Protein AF-A0A8H9GTY5-F1 (afdb_monomer)

Nearest PDB structures (foldseek):
  5z81-assembly1_C  TM=9.622E-01  e=1.300E-09  Vibrio cholerae O395
  1dm9-assembly1_A  TM=8.381E-01  e=1.031E-07  Escherichia coli
  8ap4-assembly1_A  TM=9.090E-01  e=4.157E-07  Escherichia coli K-12
  7asa-assembly1_1  TM=9.212E-01  e=1.573E-06  Bacillus subtilis subsp. subtilis str. 168
  7ope-assembly1_1  TM=9.152E-01  e=6.345E-06  Bacillus subtilis subsp. subtilis str. 168

Mean predicted aligned error: 19.83 Å

pLDDT: mean 72.11, std 20.69, range [34.72, 95.94]

InterPro domains:
  IPR002942 RNA-binding S4 domain [PF01479] (67-112)
  IPR002942 RNA-binding S4 domain [SM00363] (66-130)
  IPR036986 RNA-binding S4 domain superfamily [G3DSA:3.10.290.10] (59-161)

Sequence (195 aa):
MTPRVARHEGLPRSASRCELTSCTVGTPVNLRQLSLLKRISSDEDLSRPCALSQYSGGVSGEQVGARVDIWIWSVRLTRTRSIASDACRGGHVRVNGVRVKPAHVVRVGDEVRLRHEGRERIVVVARVITKRVGAPVAAECYVDKSPPPPPREETLTVAVRARGAGRPTKRERRSIDKLLGRPVVEERDRRTRPE

Radius of gyration: 36.53 Å; Cα contacts (8 Å, |Δi|>4): 183; chains: 1; bounding box: 65×67×108 Å

Organism: NCBI:txid1460882

Secondary structure (DSSP, 8-state):
-----------------------------------------------------------------EEHHHHHHHTTSSSSHHHHHHHHHTT-EEETTEE--TTPEE-TT-EEEEEETTEEEEEEESS---S---HHHHHHTEEE-PPPPPPGGGS-------TT-SSPPHHHHHHHHHHTT--------TT----

Solvent-accessible surface area (backbone atoms only — not comparable to full-atom values): 13090 Å² total; per-residue (Å²): 140,83,92,85,84,85,88,83,89,83,85,9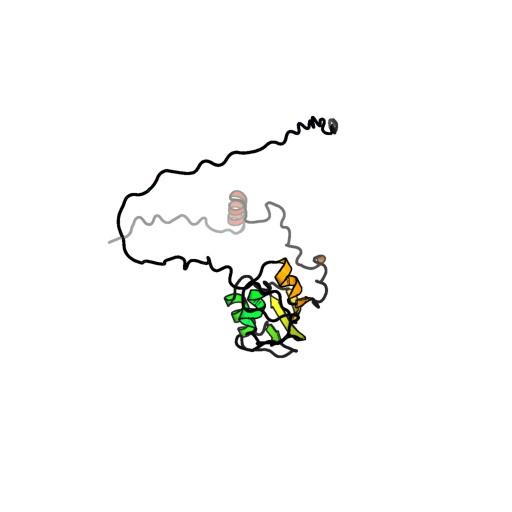1,84,83,90,85,79,89,82,88,80,88,85,90,85,81,86,84,88,84,87,89,84,84,88,88,81,80,96,73,79,93,74,91,75,88,78,71,79,74,81,86,74,74,88,71,89,64,96,70,91,76,86,66,60,34,34,44,18,48,31,42,26,14,51,59,77,35,97,41,49,64,59,31,34,49,32,17,73,72,56,33,25,23,50,76,84,39,74,42,59,36,77,40,68,43,49,66,70,42,40,41,36,41,53,53,96,94,41,67,39,31,32,31,30,63,48,75,48,75,63,72,56,57,73,73,64,22,56,68,28,36,46,83,66,43,70,81,77,75,76,76,85,75,74,63,86,68,82,78,64,60,93,79,74,62,83,69,52,78,66,53,44,53,52,49,32,61,74,69,67,52,75,79,78,74,79,75,74,84,81,80,73,85,132

Foldseek 3Di:
DDDDDDDDDDDDDDDDDDDDDDDDDDDDDDDDDDDDDDDDDDDPPPPDPPPPDDPPPDPDDPWDWAFQLQQCVQLPVDPDSVVSQVQLVVQQKDWPNHRDHRRDTDTQQIWIWGDDPNFIWIKGAHHGDRHRDDNVVSPNRIDTPGDDDDPPPPPDPPPDDDDQNDDDDPVRVVVVCVVVVPDPPPPPDPPDDDD

Structure (mmCIF, N/CA/C/O backbone):
data_AF-A0A8H9GTY5-F1
#
_entry.id   AF-A0A8H9GTY5-F1
#
loop_
_atom_site.group_PDB
_atom_site.id
_atom_site.type_symbol
_atom_site.label_atom_id
_atom_site.label_alt_id
_atom_site.label_comp_id
_atom_site.label_asym_id
_atom_site.label_entity_id
_atom_site.label_seq_id
_atom_site.pdbx_PDB_ins_code
_atom_site.Cartn_x
_atom_site.Cartn_y
_atom_site.Cartn_z
_atom_site.occupancy
_atom_site.B_iso_or_equiv
_atom_site.auth_seq_id
_atom_site.auth_comp_id
_atom_site.auth_asym_id
_atom_site.auth_atom_id
_atom_site.pdbx_PDB_model_num
ATOM 1 N N . MET A 1 1 ? 47.591 -30.177 -4.788 1.00 45.53 1 MET A N 1
ATOM 2 C CA . MET A 1 1 ? 48.080 -30.393 -3.409 1.00 45.53 1 MET A CA 1
ATOM 3 C C . MET A 1 1 ? 47.549 -29.271 -2.531 1.00 45.53 1 MET A C 1
ATOM 5 O O . MET A 1 1 ? 48.030 -28.152 -2.611 1.00 45.53 1 MET A O 1
ATOM 9 N N . THR A 1 2 ? 46.486 -29.547 -1.786 1.00 48.78 2 THR A N 1
ATOM 10 C CA . THR A 1 2 ? 45.869 -28.653 -0.794 1.00 48.78 2 THR A CA 1
ATOM 11 C C . THR A 1 2 ? 46.399 -28.997 0.596 1.00 48.78 2 THR A C 1
ATOM 13 O O . THR A 1 2 ? 46.371 -30.183 0.934 1.00 48.78 2 THR A O 1
ATOM 16 N N . PRO A 1 3 ? 46.794 -28.032 1.442 1.00 60.12 3 PRO A N 1
ATOM 17 C CA . PRO A 1 3 ? 46.915 -28.295 2.862 1.00 60.12 3 PRO A CA 1
ATOM 18 C C . PRO A 1 3 ? 45.596 -27.995 3.587 1.00 60.12 3 PRO A C 1
ATOM 20 O O . PRO A 1 3 ? 44.926 -26.987 3.371 1.00 60.12 3 PRO A O 1
ATOM 23 N N . ARG A 1 4 ? 45.251 -28.955 4.440 1.00 50.75 4 ARG A N 1
ATOM 24 C CA . ARG A 1 4 ? 44.089 -29.113 5.312 1.00 50.75 4 ARG A CA 1
ATOM 25 C C . ARG A 1 4 ? 44.570 -28.869 6.739 1.00 50.75 4 ARG A C 1
ATOM 27 O O . ARG A 1 4 ? 45.356 -29.683 7.198 1.00 50.75 4 ARG A O 1
ATOM 34 N N . VAL A 1 5 ? 44.093 -27.841 7.444 1.00 55.56 5 VAL A N 1
ATOM 35 C CA . VAL A 1 5 ? 44.233 -27.704 8.915 1.00 55.56 5 VAL A CA 1
ATOM 36 C C . VAL A 1 5 ? 43.075 -26.813 9.398 1.00 55.56 5 VAL A C 1
ATOM 38 O O . VAL A 1 5 ? 42.975 -25.672 8.973 1.00 55.56 5 VAL A O 1
ATOM 41 N N . ALA A 1 6 ? 41.983 -27.367 9.926 1.00 49.41 6 ALA A N 1
ATOM 42 C CA . ALA A 1 6 ? 41.705 -27.838 11.293 1.00 49.41 6 ALA A CA 1
ATOM 43 C C . ALA A 1 6 ? 40.955 -26.776 12.121 1.00 49.41 6 ALA A C 1
ATOM 45 O O . ALA A 1 6 ? 41.394 -25.644 12.292 1.00 49.41 6 ALA A O 1
ATOM 46 N N . ARG A 1 7 ? 39.770 -27.191 12.574 1.00 47.22 7 ARG A N 1
ATOM 47 C CA . ARG A 1 7 ? 38.827 -26.469 13.428 1.00 47.22 7 ARG A CA 1
ATOM 48 C C . ARG A 1 7 ? 39.345 -26.476 14.865 1.00 47.22 7 ARG A C 1
ATOM 50 O O . ARG A 1 7 ? 39.807 -27.519 15.313 1.00 47.22 7 ARG A O 1
ATOM 57 N N . HIS A 1 8 ? 39.165 -25.380 15.595 1.00 49.75 8 HIS A N 1
ATOM 58 C CA . HIS A 1 8 ? 39.158 -25.413 17.055 1.00 49.75 8 HIS A CA 1
ATOM 59 C C . HIS A 1 8 ? 37.924 -24.685 17.580 1.00 49.75 8 HIS A C 1
ATOM 61 O O . HIS A 1 8 ? 37.790 -23.470 17.460 1.00 49.75 8 HIS A O 1
ATOM 67 N N . GLU A 1 9 ? 37.022 -25.488 18.133 1.00 46.50 9 GLU A N 1
ATOM 68 C CA . GLU A 1 9 ? 35.962 -25.076 19.043 1.00 46.50 9 GLU A CA 1
ATOM 69 C C . GLU A 1 9 ? 36.558 -24.892 20.447 1.00 46.50 9 GLU A C 1
ATOM 71 O O . GLU A 1 9 ? 37.452 -25.644 20.845 1.00 46.50 9 GLU A O 1
ATOM 76 N N . GLY A 1 10 ? 36.058 -23.915 21.206 1.00 40.97 10 GLY A N 1
ATOM 77 C CA . GLY A 1 10 ? 36.476 -23.653 22.584 1.00 40.97 10 GLY A CA 1
ATOM 78 C C . GLY A 1 10 ? 35.479 -22.755 23.316 1.00 40.97 10 GLY A C 1
ATOM 79 O O . GLY A 1 10 ? 35.489 -21.541 23.148 1.00 40.97 10 GLY A O 1
ATOM 80 N N . LEU A 1 11 ? 34.605 -23.396 24.092 1.00 52.94 11 LEU A N 1
ATOM 81 C CA . LEU A 1 11 ? 33.533 -22.855 24.938 1.00 52.94 11 LEU A CA 1
ATOM 82 C C . LEU A 1 11 ? 34.021 -21.998 26.136 1.00 52.94 11 LEU A C 1
ATOM 84 O O . LEU A 1 11 ? 35.194 -22.071 26.508 1.00 52.94 11 LEU A O 1
ATOM 88 N N . PRO A 1 12 ? 33.113 -21.236 26.790 1.00 52.47 12 PRO A N 1
ATOM 89 C CA . PRO A 1 12 ? 33.431 -20.276 27.849 1.00 52.47 12 PRO A CA 1
ATOM 90 C C . PRO A 1 12 ? 33.458 -20.880 29.270 1.00 52.47 12 PRO A C 1
ATOM 92 O O . PRO A 1 12 ? 32.696 -21.783 29.611 1.00 52.47 12 PRO A O 1
ATOM 95 N N . ARG A 1 13 ? 34.311 -20.310 30.128 1.00 47.47 13 ARG A N 1
ATOM 96 C CA . ARG A 1 13 ? 34.355 -20.425 31.602 1.00 47.47 13 ARG A CA 1
ATOM 97 C C . ARG A 1 13 ? 34.647 -18.993 32.093 1.00 47.47 13 ARG A C 1
ATOM 99 O O . ARG A 1 13 ? 35.475 -18.338 31.478 1.00 47.47 13 ARG A O 1
ATOM 106 N N . SER A 1 14 ? 34.012 -18.393 33.091 1.00 47.03 14 SER A N 1
ATOM 107 C CA . SER A 1 14 ? 33.602 -18.910 34.390 1.00 47.03 14 SER A CA 1
ATOM 108 C C . SER A 1 14 ? 32.616 -17.943 35.064 1.00 47.03 14 SER A C 1
ATOM 110 O O . SER A 1 14 ? 32.656 -16.731 34.866 1.00 47.03 14 SER A O 1
ATOM 112 N N . ALA A 1 15 ? 31.756 -18.513 35.905 1.00 42.06 15 ALA A N 1
ATOM 113 C CA . ALA A 1 15 ? 30.966 -17.820 36.909 1.00 42.06 15 ALA A CA 1
ATOM 114 C C . ALA A 1 15 ? 31.807 -17.537 38.173 1.00 42.06 15 ALA A C 1
ATOM 116 O O . ALA A 1 15 ? 32.649 -18.347 38.566 1.00 42.06 15 ALA A O 1
ATOM 117 N N . SER A 1 16 ? 31.551 -16.404 38.825 1.00 42.91 16 SER A N 1
ATOM 118 C CA . SER A 1 16 ? 31.866 -16.072 40.228 1.00 42.91 16 SER A CA 1
ATOM 119 C C . SER A 1 16 ? 31.189 -14.728 40.519 1.00 42.91 16 SER A C 1
ATOM 121 O O . SER A 1 16 ? 31.227 -13.852 39.667 1.00 42.91 16 SER A O 1
ATOM 123 N N . ARG A 1 17 ? 30.554 -14.443 41.652 1.00 45.09 17 ARG A N 1
ATOM 124 C CA . ARG A 1 17 ? 30.329 -15.161 42.907 1.00 45.09 17 ARG A CA 1
ATOM 125 C C . ARG A 1 17 ? 29.211 -14.385 43.616 1.00 45.09 17 ARG A C 1
ATOM 127 O O . ARG A 1 17 ? 29.241 -13.158 43.637 1.00 45.09 17 ARG A O 1
ATOM 134 N N . CYS A 1 18 ? 28.225 -15.095 44.151 1.00 35.12 18 CYS A N 1
ATOM 135 C CA . CYS A 1 18 ? 27.268 -14.567 45.116 1.00 35.12 18 CYS A CA 1
ATOM 136 C C . CYS A 1 18 ? 27.974 -14.339 46.454 1.00 35.12 18 CYS A C 1
ATOM 138 O O . CYS A 1 18 ? 28.716 -15.224 46.862 1.00 35.12 18 CYS A O 1
ATOM 140 N N . GLU A 1 19 ? 27.663 -13.263 47.173 1.00 47.72 19 GLU A N 1
ATOM 141 C CA . GLU A 1 19 ? 27.555 -13.338 48.633 1.00 47.72 19 GLU A CA 1
ATOM 142 C C . GLU A 1 19 ? 26.652 -12.225 49.175 1.00 47.72 19 GLU A C 1
ATOM 144 O O . GLU A 1 19 ? 26.736 -11.059 48.794 1.00 47.72 19 GLU A O 1
ATOM 149 N N . LEU A 1 20 ? 25.714 -12.677 50.005 1.00 51.53 20 LEU A N 1
ATOM 150 C CA . LEU A 1 20 ? 24.727 -11.918 50.751 1.00 51.53 20 LEU A CA 1
ATOM 151 C C . LEU A 1 20 ? 25.392 -11.291 51.976 1.00 51.53 20 LEU A C 1
ATOM 153 O O . LEU A 1 20 ? 26.076 -12.003 52.707 1.00 51.53 20 LEU A O 1
ATOM 157 N N . THR A 1 21 ? 25.049 -10.043 52.293 1.00 52.19 21 THR A N 1
ATOM 158 C CA . THR A 1 21 ? 25.094 -9.579 53.684 1.00 52.19 21 THR A CA 1
ATOM 159 C C . THR A 1 21 ? 23.899 -8.674 53.957 1.00 52.19 21 THR A C 1
ATOM 161 O O . THR A 1 21 ? 23.792 -7.552 53.470 1.00 52.19 21 THR A O 1
ATOM 164 N N . SER A 1 22 ? 22.967 -9.227 54.724 1.00 45.94 22 SER A N 1
ATOM 165 C CA . SER A 1 22 ? 21.938 -8.550 55.508 1.00 45.94 22 SER A CA 1
ATOM 166 C C . SER A 1 22 ? 22.523 -7.460 56.411 1.00 45.94 22 SER A C 1
ATOM 168 O O . SER A 1 22 ? 23.622 -7.648 56.916 1.00 45.94 22 SER A O 1
ATOM 170 N N . CYS A 1 23 ? 21.761 -6.396 56.692 1.00 38.50 23 CYS A N 1
ATOM 171 C CA . CYS A 1 23 ? 21.493 -5.915 58.060 1.00 38.50 23 CYS A CA 1
ATOM 172 C C . CYS A 1 23 ? 20.601 -4.659 58.050 1.00 38.50 23 CYS A C 1
ATOM 174 O O . CYS A 1 23 ? 20.920 -3.626 57.472 1.00 38.50 23 CYS A O 1
ATOM 176 N N . THR A 1 24 ? 19.465 -4.794 58.722 1.00 49.03 24 THR A N 1
ATOM 177 C CA . THR A 1 24 ? 18.451 -3.799 59.089 1.00 49.03 24 THR A CA 1
ATOM 178 C C . THR A 1 24 ? 18.820 -3.039 60.363 1.00 49.03 24 THR A C 1
ATOM 180 O O . THR A 1 24 ? 19.089 -3.713 61.346 1.00 49.03 24 THR A O 1
ATOM 183 N N . VAL A 1 25 ? 18.722 -1.700 60.373 1.00 50.75 25 VAL A N 1
ATOM 184 C CA . VAL A 1 25 ? 18.208 -0.766 61.426 1.00 50.75 25 VAL A CA 1
ATOM 185 C C . VAL A 1 25 ? 18.544 0.666 60.947 1.00 50.75 25 VAL A C 1
ATOM 187 O O . VAL A 1 25 ? 19.577 0.851 60.324 1.00 50.75 25 VAL A O 1
ATOM 190 N N . GLY A 1 26 ? 17.788 1.753 61.113 1.00 38.91 26 GLY A N 1
ATOM 191 C CA . GLY A 1 26 ? 16.676 2.084 61.995 1.00 38.91 26 GLY A CA 1
ATOM 192 C C . GLY A 1 26 ? 16.923 3.465 62.638 1.00 38.91 26 GLY A C 1
ATOM 193 O O . GLY A 1 26 ? 17.470 3.493 63.729 1.00 38.91 26 GLY A O 1
ATOM 194 N N . THR A 1 27 ? 16.437 4.562 62.014 1.00 49.78 27 THR A N 1
ATOM 195 C CA . THR A 1 27 ? 16.141 5.919 62.595 1.00 49.78 27 THR A CA 1
ATOM 196 C C . THR A 1 27 ? 17.314 6.736 63.212 1.00 49.78 27 THR A C 1
ATOM 198 O O . THR A 1 27 ? 18.338 6.136 63.506 1.00 49.78 27 THR A O 1
ATOM 201 N N . PRO A 1 28 ? 17.253 8.088 63.404 1.00 52.38 28 PRO A N 1
ATOM 202 C CA . PRO A 1 28 ? 16.082 8.912 63.739 1.00 52.38 28 PRO A CA 1
ATOM 203 C C . PRO A 1 28 ? 15.885 10.243 62.981 1.00 52.38 28 PRO A C 1
ATOM 205 O O . PRO A 1 28 ? 16.770 10.827 62.364 1.00 52.38 28 PRO A O 1
ATOM 208 N N . VAL A 1 29 ? 14.647 10.716 63.111 1.00 54.00 29 VAL A N 1
ATOM 209 C CA . VAL A 1 29 ? 14.110 12.032 62.755 1.00 54.00 29 VAL A CA 1
ATOM 210 C C . VAL A 1 29 ? 14.762 13.120 63.614 1.00 54.00 29 VAL A C 1
ATOM 212 O O . VAL A 1 29 ? 14.940 12.914 64.814 1.00 54.00 29 VAL A O 1
ATOM 215 N N . ASN A 1 30 ? 15.025 14.305 63.054 1.00 46.72 30 ASN A N 1
ATOM 216 C CA . ASN A 1 30 ? 15.199 15.502 63.875 1.00 46.72 30 ASN A CA 1
ATOM 217 C C . ASN A 1 30 ? 14.488 16.717 63.264 1.00 46.72 30 ASN A C 1
ATOM 219 O O . ASN A 1 30 ? 14.649 17.044 62.089 1.00 46.72 30 ASN A O 1
ATOM 223 N N . LEU A 1 31 ? 13.651 17.330 64.097 1.00 45.53 31 LEU A N 1
ATOM 224 C CA . LEU A 1 31 ? 12.868 18.532 63.851 1.00 45.53 31 LEU A CA 1
ATOM 225 C C . LEU A 1 31 ? 13.699 19.771 64.238 1.00 45.53 31 LEU A C 1
ATOM 227 O O . LEU A 1 31 ? 14.450 19.728 65.205 1.00 45.53 31 LEU A O 1
ATOM 231 N N . ARG A 1 32 ? 13.369 20.907 63.604 1.00 46.03 32 ARG A N 1
ATOM 232 C CA . ARG A 1 32 ? 13.649 22.313 63.991 1.00 46.03 32 ARG A CA 1
ATOM 233 C C . ARG A 1 32 ? 14.881 22.990 63.377 1.00 46.03 32 ARG A C 1
ATOM 235 O O . ARG A 1 32 ? 15.948 23.026 63.968 1.00 46.03 32 ARG A O 1
ATOM 242 N N . GLN A 1 33 ? 14.619 23.724 62.297 1.00 40.09 33 GLN A N 1
ATOM 243 C CA . GLN A 1 33 ? 14.921 25.162 62.152 1.00 40.09 33 GLN A CA 1
ATOM 244 C C . GLN A 1 33 ? 13.954 25.700 61.075 1.00 40.09 33 GLN A C 1
ATOM 246 O O . GLN A 1 33 ? 14.086 25.379 59.904 1.00 40.09 33 GLN A O 1
ATOM 251 N N . LEU A 1 34 ? 12.750 26.162 61.428 1.00 43.22 34 LEU A N 1
ATOM 252 C CA . LEU A 1 34 ? 12.385 27.552 61.751 1.00 43.22 34 LEU A CA 1
ATOM 253 C C . LEU A 1 34 ? 12.955 28.623 60.795 1.00 43.22 34 LEU A C 1
ATOM 255 O O . LEU A 1 34 ? 13.993 29.217 61.046 1.00 43.22 34 LEU A O 1
ATOM 259 N N . SER A 1 35 ? 12.161 28.873 59.744 1.00 38.03 35 SER A N 1
ATOM 260 C CA . SER A 1 35 ? 11.631 30.180 59.304 1.00 38.03 35 SER A CA 1
ATOM 261 C C . SER A 1 35 ? 12.588 31.341 59.001 1.00 38.03 35 SER A C 1
ATOM 263 O O . SER A 1 35 ? 13.146 31.919 59.922 1.00 38.03 35 SER A O 1
ATOM 265 N N . LEU A 1 36 ? 12.600 31.773 57.731 1.00 42.47 36 LEU A N 1
ATOM 266 C CA . LEU A 1 36 ? 12.579 33.160 57.199 1.00 42.47 36 LEU A CA 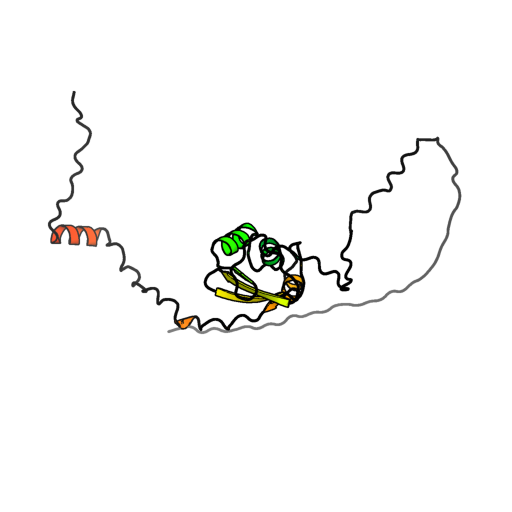1
ATOM 267 C C . LEU A 1 36 ? 12.859 33.019 55.677 1.00 42.47 36 LEU A C 1
ATOM 269 O O . LEU A 1 36 ? 13.848 32.406 55.316 1.00 42.47 36 LEU A O 1
ATOM 273 N N . LEU A 1 37 ? 12.045 33.435 54.702 1.00 47.44 37 LEU A N 1
ATOM 274 C CA . LEU A 1 37 ? 11.538 34.775 54.422 1.00 47.44 37 LEU A CA 1
ATOM 275 C C . LEU A 1 37 ? 10.440 34.714 53.331 1.00 47.44 37 LEU A C 1
ATOM 277 O O . LEU A 1 37 ? 10.605 34.079 52.299 1.00 47.44 37 LEU A O 1
ATOM 281 N N . LYS A 1 38 ? 9.373 35.490 53.560 1.00 43.25 38 LYS A N 1
ATOM 282 C CA . LYS A 1 38 ? 8.745 36.424 52.605 1.00 43.25 38 LYS A CA 1
ATOM 283 C C . LYS A 1 38 ? 8.287 35.889 51.231 1.00 43.25 38 LYS A C 1
ATOM 285 O O . LYS A 1 38 ? 8.992 35.963 50.239 1.00 43.25 38 LYS A O 1
ATOM 290 N N . ARG A 1 39 ? 6.995 35.537 51.193 1.00 49.69 39 ARG A N 1
ATOM 291 C CA . ARG A 1 39 ? 5.967 36.171 50.340 1.00 49.69 39 ARG A CA 1
ATOM 292 C C . ARG A 1 39 ? 6.465 36.551 48.930 1.00 49.69 39 ARG A C 1
ATOM 294 O O . ARG A 1 39 ? 6.776 37.712 48.680 1.00 49.69 39 ARG A O 1
ATOM 301 N N . ILE A 1 40 ? 6.480 35.567 48.033 1.00 48.16 40 ILE A N 1
ATOM 302 C CA . ILE A 1 40 ? 6.544 35.751 46.579 1.00 48.16 40 ILE A CA 1
ATOM 303 C C . ILE A 1 40 ? 5.306 35.076 45.989 1.00 48.16 40 ILE A C 1
ATOM 305 O O . ILE A 1 40 ? 4.868 34.032 46.467 1.00 48.16 40 ILE A O 1
ATOM 309 N N . SER A 1 41 ? 4.725 35.784 45.033 1.00 39.56 41 SER A N 1
ATOM 310 C CA . SER A 1 41 ? 3.484 35.557 44.314 1.00 39.56 41 SER A CA 1
ATOM 311 C C . SER A 1 41 ? 3.170 34.114 43.934 1.00 39.56 41 SER A C 1
ATOM 313 O O . SER A 1 41 ? 4.040 33.320 43.593 1.00 39.56 41 SER A O 1
ATOM 315 N N . SER A 1 42 ? 1.868 33.849 43.945 1.00 50.19 42 SER A N 1
ATOM 316 C CA . SER A 1 42 ? 1.181 32.825 43.178 1.00 50.19 42 SER A CA 1
ATOM 317 C C . SER A 1 42 ? 1.745 32.700 41.764 1.00 50.19 42 SER A C 1
ATOM 319 O O . SER A 1 42 ? 1.630 33.645 40.997 1.00 50.19 42 SER A O 1
ATOM 321 N N . ASP A 1 43 ? 2.275 31.527 41.439 1.00 46.47 43 ASP A N 1
ATOM 322 C CA . ASP A 1 43 ? 2.305 30.963 40.091 1.00 46.47 43 ASP A CA 1
ATOM 323 C C . ASP A 1 43 ? 2.308 29.438 40.268 1.00 46.47 43 ASP A C 1
ATOM 325 O O . ASP A 1 43 ? 3.343 28.776 40.370 1.00 46.47 43 ASP A O 1
ATOM 329 N N . GLU A 1 44 ? 1.103 28.885 40.413 1.00 57.81 44 GLU A N 1
ATOM 330 C CA . GLU A 1 44 ? 0.860 27.463 40.198 1.00 57.81 44 GLU A CA 1
ATOM 331 C C . GLU A 1 44 ? 1.140 27.145 38.728 1.00 57.81 44 GLU A C 1
ATOM 333 O O . GLU A 1 44 ? 0.252 27.227 37.885 1.00 57.81 44 GLU A O 1
ATOM 338 N N . ASP A 1 45 ? 2.374 26.757 38.421 1.00 47.66 45 ASP A N 1
ATOM 339 C CA . ASP A 1 45 ? 2.711 26.123 37.144 1.00 47.66 45 ASP A CA 1
ATOM 340 C C . ASP A 1 45 ? 3.143 24.664 37.363 1.00 47.66 45 ASP A C 1
ATOM 342 O O . ASP A 1 45 ? 4.132 24.151 36.838 1.00 47.66 45 ASP A O 1
ATOM 346 N N . LEU A 1 46 ? 2.338 23.963 38.167 1.00 45.66 46 LEU A N 1
ATOM 347 C CA . LEU A 1 46 ? 2.239 22.504 38.179 1.00 45.66 46 LEU A CA 1
ATOM 348 C C . LEU A 1 46 ? 1.212 22.044 37.129 1.00 45.66 46 LEU A C 1
ATOM 350 O O . LEU A 1 46 ? 0.349 21.216 37.399 1.00 45.66 46 LEU A O 1
ATOM 354 N N . SER A 1 47 ? 1.315 22.557 35.900 1.00 50.31 47 SER A N 1
ATOM 355 C CA . SER A 1 47 ? 0.591 22.022 34.742 1.00 50.31 47 SER A CA 1
ATOM 356 C C . SER A 1 47 ? 1.566 21.638 33.637 1.00 50.31 47 SER A C 1
ATOM 358 O O . SER A 1 47 ? 1.574 22.154 32.521 1.00 50.31 47 SER A O 1
ATOM 360 N N . ARG A 1 48 ? 2.420 20.663 33.953 1.00 52.06 48 ARG A N 1
ATOM 361 C CA . ARG A 1 48 ? 3.054 19.825 32.934 1.00 52.06 48 ARG A CA 1
ATOM 362 C C . ARG A 1 48 ? 2.926 18.349 33.288 1.00 52.06 48 ARG A C 1
ATOM 364 O O . ARG A 1 48 ? 3.928 17.704 33.596 1.00 52.06 48 ARG A O 1
ATOM 371 N N . PRO A 1 49 ? 1.736 17.744 33.142 1.00 47.31 49 PRO A N 1
ATOM 372 C CA . PRO A 1 49 ? 1.715 16.379 32.665 1.00 47.31 49 PRO A CA 1
ATOM 373 C C . PRO A 1 49 ? 2.256 16.397 31.230 1.00 47.31 49 PRO A C 1
ATOM 375 O O . PRO A 1 49 ? 1.587 16.787 30.274 1.00 47.31 49 PRO A O 1
ATOM 378 N N . CYS A 1 50 ? 3.519 15.991 31.101 1.00 34.72 50 CYS A N 1
ATOM 379 C CA . CYS A 1 50 ? 4.071 15.443 29.872 1.00 34.72 50 CYS A CA 1
ATOM 380 C C . CYS A 1 50 ? 3.005 14.503 29.290 1.00 34.72 50 CYS A C 1
ATOM 382 O O . CYS A 1 50 ? 2.606 13.561 29.974 1.00 34.72 50 CYS A O 1
ATOM 384 N N . ALA A 1 51 ? 2.467 14.819 28.109 1.00 45.22 51 ALA A N 1
ATOM 385 C CA . ALA A 1 51 ? 1.281 14.177 27.549 1.00 45.22 51 ALA A CA 1
ATOM 386 C C . ALA A 1 51 ? 1.562 12.727 27.109 1.00 45.22 51 ALA A C 1
ATOM 388 O O . ALA A 1 51 ? 1.545 12.381 25.931 1.00 45.22 51 ALA A O 1
ATOM 389 N N . LEU A 1 52 ? 1.739 11.855 28.096 1.00 49.16 52 LEU A N 1
ATOM 390 C CA . LEU A 1 52 ? 1.191 10.511 28.146 1.00 49.16 52 LEU A CA 1
ATOM 391 C C . LEU A 1 52 ? -0.336 10.628 28.113 1.00 49.16 52 LEU A C 1
ATOM 393 O O . LEU A 1 52 ? -1.024 10.421 29.106 1.00 49.16 52 LEU A O 1
ATOM 397 N N . SER A 1 53 ? -0.871 11.014 26.958 1.00 41.22 53 SER A N 1
ATOM 398 C CA . SER A 1 53 ? -2.305 10.990 26.718 1.00 41.22 53 SER A CA 1
ATOM 399 C C . SER A 1 53 ? -2.610 9.890 25.711 1.00 41.22 53 SER A C 1
ATOM 401 O O . SER A 1 53 ? -2.507 10.060 24.497 1.00 41.22 53 SER A O 1
ATOM 403 N N . GLN A 1 54 ? -2.988 8.751 26.297 1.00 40.19 54 GLN A N 1
ATOM 404 C CA . GLN A 1 54 ? -3.964 7.803 25.766 1.00 40.19 54 GLN A CA 1
ATOM 405 C C . GLN A 1 54 ? -3.452 6.798 24.724 1.00 40.19 54 GLN A C 1
ATOM 407 O O . GLN A 1 54 ? -3.848 6.790 23.561 1.00 40.19 54 GLN A O 1
ATOM 412 N N . TYR A 1 55 ? -2.676 5.823 25.195 1.00 45.56 55 TYR A N 1
ATOM 413 C CA . TYR A 1 55 ? -2.954 4.428 24.839 1.00 45.56 55 TYR A CA 1
ATOM 414 C C . TYR A 1 55 ? -3.987 3.881 25.826 1.00 45.56 55 TYR A C 1
ATOM 416 O O . TYR A 1 55 ? -3.696 3.102 26.728 1.00 45.56 55 TYR A O 1
ATOM 424 N N . SER A 1 56 ? -5.228 4.319 25.649 1.00 43.44 56 SER A N 1
ATOM 425 C CA . SER A 1 56 ? -6.392 3.576 26.108 1.00 43.44 56 SER A CA 1
ATOM 426 C C . SER A 1 56 ? -6.505 2.323 25.236 1.00 43.44 56 SER A C 1
ATOM 428 O O . SER A 1 56 ? -7.118 2.313 24.169 1.00 43.44 56 SER A O 1
ATOM 430 N N . GLY A 1 57 ? -5.851 1.251 25.686 1.00 45.16 57 GLY A N 1
ATOM 431 C CA . GLY A 1 57 ? -6.203 -0.112 25.312 1.00 45.16 57 GLY A CA 1
ATOM 432 C C . GLY A 1 57 ? -7.595 -0.419 25.855 1.00 45.16 57 GLY A C 1
ATOM 433 O O . GLY A 1 57 ? -7.737 -0.926 26.957 1.00 45.16 57 GLY A O 1
ATOM 434 N N . GLY A 1 58 ? -8.614 -0.047 25.086 1.00 38.78 58 GLY A N 1
ATOM 435 C CA . GLY A 1 58 ? -10.019 -0.347 25.327 1.00 38.78 58 GLY A CA 1
ATOM 436 C C . GLY A 1 58 ? -10.670 -0.605 23.977 1.00 38.78 58 GLY A C 1
ATOM 437 O O . GLY A 1 58 ? -11.124 0.316 23.306 1.00 38.78 58 GLY A O 1
ATOM 438 N N . VAL A 1 59 ? -10.618 -1.858 23.531 1.00 47.72 59 VAL A N 1
ATOM 439 C CA . VAL A 1 59 ? -11.271 -2.334 22.309 1.00 47.72 59 VAL A CA 1
ATOM 440 C C . VAL A 1 59 ? -12.759 -2.548 22.584 1.00 47.72 59 VAL A C 1
ATOM 442 O O . VAL A 1 59 ? -13.209 -3.671 22.762 1.00 47.72 59 VAL A O 1
ATOM 445 N N . SER A 1 60 ? -13.523 -1.461 22.610 1.00 40.44 60 SER A N 1
ATOM 446 C CA . SER A 1 60 ? -14.986 -1.516 22.655 1.00 40.44 60 SER A CA 1
ATOM 447 C C . SER A 1 60 ? -15.526 -0.534 21.628 1.00 40.44 60 SER A C 1
ATOM 449 O O . SER A 1 60 ? -15.290 0.667 21.715 1.00 40.44 60 SER A O 1
ATOM 451 N N . GLY A 1 61 ? -16.123 -1.107 20.585 1.00 54.00 61 GLY A N 1
ATOM 452 C CA . GLY A 1 61 ? -16.418 -0.489 19.301 1.00 54.00 61 GLY A CA 1
ATOM 453 C C . GLY A 1 61 ? -17.231 0.798 19.350 1.00 54.00 61 GLY A C 1
ATOM 454 O O . GLY A 1 61 ? -18.408 0.778 19.665 1.00 54.00 61 GLY A O 1
ATOM 455 N N . GLU A 1 62 ? -16.622 1.858 18.834 1.00 50.53 62 GLU A N 1
ATOM 456 C CA . GLU A 1 62 ? -17.301 2.881 18.045 1.00 50.53 62 GLU A CA 1
ATOM 457 C C . GLU A 1 62 ? -16.435 3.043 16.786 1.00 50.53 62 GLU A C 1
ATOM 459 O O . GLU A 1 62 ? -15.350 3.631 16.808 1.00 50.53 62 GLU A O 1
ATOM 464 N N . GLN A 1 63 ? -16.811 2.354 15.706 1.00 60.38 63 GLN A N 1
ATOM 465 C CA . GLN A 1 63 ? -15.974 2.238 14.510 1.00 60.38 63 GLN A CA 1
ATOM 466 C C . GLN A 1 63 ? -16.014 3.530 13.696 1.00 60.38 63 GLN A C 1
ATOM 468 O O . GLN A 1 63 ? -16.827 3.702 12.788 1.00 60.38 63 GLN A O 1
ATOM 473 N N . VAL A 1 64 ? -15.081 4.428 13.989 1.00 79.31 64 VAL A N 1
ATOM 474 C CA . VAL A 1 64 ? -14.817 5.590 13.145 1.00 79.31 64 VAL A CA 1
ATOM 475 C C . VAL A 1 64 ? -14.080 5.106 11.897 1.00 79.31 64 VAL A C 1
ATOM 477 O O . VAL A 1 64 ? -12.933 4.665 11.964 1.00 79.31 64 VAL A O 1
ATOM 480 N N . GLY A 1 65 ? -14.756 5.144 10.749 1.00 86.44 65 GLY A N 1
ATOM 481 C CA . GLY A 1 65 ? -14.141 4.809 9.467 1.00 86.44 65 GLY A CA 1
ATOM 482 C C . GLY A 1 65 ? -12.949 5.723 9.156 1.00 86.44 65 GLY A C 1
ATOM 483 O O . GLY A 1 65 ? -12.947 6.904 9.502 1.00 86.44 65 GLY A O 1
ATOM 484 N N . ALA A 1 66 ? -11.933 5.189 8.477 1.00 92.56 66 ALA A N 1
ATOM 485 C CA . ALA A 1 66 ? -10.754 5.953 8.066 1.00 92.56 66 ALA A CA 1
ATOM 486 C C . ALA A 1 66 ? -10.615 5.959 6.551 1.00 92.56 66 ALA A C 1
ATOM 488 O O . ALA A 1 66 ? -11.069 5.048 5.871 1.00 92.56 66 ALA A O 1
ATOM 489 N N . ARG A 1 67 ? -9.944 6.968 5.999 1.00 94.56 67 ARG A N 1
ATOM 490 C CA . ARG A 1 67 ? -9.646 6.978 4.566 1.00 94.56 67 ARG A CA 1
ATOM 491 C C . ARG A 1 67 ? -8.677 5.850 4.207 1.00 94.56 67 ARG A C 1
ATOM 493 O O . ARG A 1 67 ? -7.708 5.616 4.930 1.00 94.56 67 ARG A O 1
ATOM 500 N N . VAL A 1 68 ? -8.900 5.208 3.067 1.00 95.31 68 VAL A N 1
ATOM 501 C CA . VAL A 1 68 ? -8.100 4.078 2.580 1.00 95.31 68 VAL A CA 1
ATOM 502 C C . VAL A 1 68 ? -6.619 4.441 2.425 1.00 95.31 68 VAL A C 1
ATOM 504 O O . VAL A 1 68 ? -5.753 3.654 2.799 1.00 95.31 68 VAL A O 1
ATOM 507 N N . ASP A 1 69 ? -6.308 5.660 1.964 1.00 94.50 69 ASP A N 1
ATOM 508 C CA . ASP A 1 69 ? -4.931 6.149 1.811 1.00 94.50 69 ASP A CA 1
ATOM 509 C C . ASP A 1 69 ? -4.186 6.218 3.152 1.00 94.50 69 ASP A C 1
ATOM 511 O O . ASP A 1 69 ? -3.029 5.803 3.262 1.00 94.50 69 ASP A O 1
ATOM 515 N N . ILE A 1 70 ? -4.865 6.733 4.177 1.00 94.69 70 ILE A N 1
ATOM 516 C CA . ILE A 1 70 ? -4.338 6.851 5.536 1.00 94.69 70 ILE A CA 1
ATOM 517 C C . ILE A 1 70 ? -4.217 5.467 6.167 1.00 94.69 70 ILE A C 1
ATOM 519 O O . ILE A 1 70 ? -3.193 5.179 6.787 1.00 94.69 70 ILE A O 1
ATOM 523 N N . TRP A 1 71 ? -5.221 4.607 5.993 1.00 95.44 71 TRP A N 1
ATOM 524 C CA . TRP A 1 71 ? -5.234 3.278 6.594 1.00 95.44 71 TRP A CA 1
ATOM 525 C C . TRP A 1 71 ? -4.097 2.402 6.052 1.00 95.44 71 TRP A C 1
ATOM 527 O O . TRP A 1 71 ? -3.284 1.922 6.840 1.00 95.44 71 TRP A O 1
ATOM 537 N N . ILE A 1 72 ? -3.946 2.300 4.723 1.00 94.81 72 ILE A N 1
ATOM 538 C CA . ILE A 1 72 ? -2.875 1.528 4.056 1.00 94.81 72 ILE A CA 1
ATOM 539 C C . ILE A 1 72 ? -1.484 1.961 4.543 1.00 94.81 72 ILE A C 1
ATOM 541 O O . ILE A 1 72 ? -0.610 1.131 4.812 1.00 94.81 72 ILE A O 1
ATOM 545 N N . TRP A 1 73 ? -1.270 3.271 4.679 1.00 95.94 73 TRP A N 1
ATOM 546 C CA . TRP A 1 73 ? -0.019 3.812 5.203 1.00 95.94 73 TRP A CA 1
ATOM 547 C C . TRP A 1 73 ? 0.167 3.516 6.701 1.00 95.94 73 TRP A C 1
ATOM 549 O O . TRP A 1 73 ? 1.274 3.174 7.132 1.00 95.94 73 TRP A O 1
ATOM 559 N N . SER A 1 74 ? -0.908 3.602 7.489 1.00 94.44 74 SER A N 1
ATOM 560 C CA . SER A 1 74 ? -0.889 3.361 8.936 1.00 94.44 74 SER A CA 1
ATOM 561 C C . SER A 1 74 ? -0.491 1.925 9.275 1.00 94.44 74 SER A C 1
ATOM 563 O O . SER A 1 74 ? 0.340 1.722 10.164 1.00 94.44 74 SER A O 1
ATOM 565 N N . VAL A 1 75 ? -0.998 0.951 8.508 1.00 94.06 75 VAL A N 1
ATOM 566 C CA . VAL A 1 75 ? -0.668 -0.482 8.643 1.00 94.06 75 VAL A CA 1
ATOM 567 C C . VAL A 1 75 ? 0.649 -0.885 7.959 1.00 94.06 75 VAL A C 1
ATOM 569 O O . VAL A 1 75 ? 0.995 -2.063 7.914 1.00 94.06 75 VAL A O 1
ATOM 572 N N . ARG A 1 76 ? 1.427 0.085 7.454 1.00 93.25 76 ARG A N 1
ATOM 573 C CA . ARG A 1 76 ? 2.759 -0.116 6.844 1.00 93.25 76 ARG A CA 1
ATOM 574 C C . ARG A 1 76 ? 2.762 -0.987 5.582 1.00 93.25 76 ARG A C 1
ATOM 576 O O . ARG A 1 76 ? 3.794 -1.567 5.246 1.00 93.25 76 ARG A O 1
ATOM 583 N N . LEU A 1 77 ? 1.650 -1.043 4.850 1.00 91.81 77 LEU A N 1
ATOM 584 C CA . LEU A 1 77 ? 1.614 -1.707 3.543 1.00 91.81 77 LEU A CA 1
ATOM 585 C C . LEU A 1 77 ? 2.402 -0.921 2.488 1.00 91.81 77 LEU A C 1
ATOM 587 O O . LEU A 1 77 ? 3.001 -1.522 1.600 1.00 91.81 77 LEU A O 1
ATOM 591 N N . THR A 1 78 ? 2.444 0.407 2.619 1.00 93.75 78 THR A N 1
ATOM 592 C CA . THR A 1 78 ? 3.282 1.299 1.808 1.00 93.75 78 THR A CA 1
ATOM 593 C C . THR A 1 78 ? 4.273 2.071 2.677 1.00 93.75 78 THR A C 1
ATOM 595 O O . THR A 1 78 ? 4.060 2.315 3.870 1.00 93.75 78 THR A O 1
ATOM 598 N N . ARG A 1 79 ? 5.382 2.506 2.066 1.00 92.06 79 ARG A N 1
ATOM 599 C CA . ARG A 1 79 ? 6.414 3.293 2.761 1.00 92.06 79 ARG A CA 1
ATOM 600 C C . ARG A 1 79 ? 5.926 4.692 3.145 1.00 92.06 79 ARG A C 1
ATOM 602 O O . ARG A 1 79 ? 6.253 5.173 4.233 1.00 92.06 79 ARG A O 1
ATOM 609 N N . THR A 1 80 ? 5.168 5.338 2.261 1.00 94.06 80 THR A N 1
ATOM 610 C CA . THR A 1 80 ? 4.659 6.706 2.426 1.00 94.06 80 THR A CA 1
ATOM 611 C C . THR A 1 80 ? 3.175 6.789 2.066 1.00 94.06 80 THR A C 1
ATOM 613 O O . THR A 1 80 ? 2.643 5.950 1.331 1.00 94.06 80 THR A O 1
ATOM 616 N N . ARG A 1 81 ? 2.499 7.828 2.573 1.00 93.94 81 ARG A N 1
ATOM 617 C CA . ARG A 1 81 ? 1.092 8.108 2.257 1.00 93.94 81 ARG A CA 1
ATOM 618 C C . ARG A 1 81 ? 0.885 8.502 0.791 1.00 93.94 81 ARG A C 1
ATOM 620 O O . ARG A 1 81 ? -0.135 8.139 0.209 1.00 93.94 81 ARG A O 1
ATOM 627 N N . SER A 1 82 ? 1.846 9.204 0.186 1.00 95.44 82 SER A N 1
ATOM 628 C CA . SER A 1 82 ? 1.779 9.577 -1.233 1.00 95.44 82 SER A CA 1
ATOM 629 C C . SER A 1 82 ? 1.714 8.335 -2.118 1.00 95.44 82 SER A C 1
ATOM 631 O O . SER A 1 82 ? 0.800 8.230 -2.921 1.00 95.44 82 SER A O 1
ATOM 633 N N . ILE A 1 83 ? 2.550 7.322 -1.850 1.00 95.12 83 ILE A N 1
ATOM 634 C CA . ILE A 1 83 ? 2.509 6.039 -2.572 1.00 95.12 83 ILE A CA 1
ATOM 635 C C . ILE A 1 83 ? 1.137 5.361 -2.441 1.00 95.12 83 ILE A C 1
ATOM 637 O O . ILE A 1 83 ? 0.618 4.840 -3.423 1.00 95.12 83 ILE A O 1
ATOM 641 N N . ALA A 1 84 ? 0.516 5.385 -1.255 1.00 94.69 84 ALA A N 1
ATOM 642 C CA . ALA A 1 84 ? -0.836 4.842 -1.080 1.00 94.69 84 ALA A CA 1
ATOM 643 C C . ALA A 1 84 ? -1.880 5.627 -1.895 1.00 94.69 84 ALA A C 1
ATOM 645 O O . ALA A 1 84 ? -2.769 5.038 -2.511 1.00 94.69 84 ALA A O 1
ATOM 646 N N . SER A 1 85 ? -1.753 6.954 -1.932 1.00 95.56 85 SER A N 1
ATOM 647 C CA . SER A 1 85 ? -2.649 7.833 -2.692 1.00 95.56 85 SER A CA 1
ATOM 648 C C . SER A 1 85 ? -2.505 7.624 -4.199 1.00 95.56 85 SER A C 1
ATOM 650 O O . SER A 1 85 ? -3.511 7.518 -4.903 1.00 95.56 85 SER A O 1
ATOM 652 N N . ASP A 1 86 ? -1.270 7.506 -4.679 1.00 95.19 86 ASP A N 1
ATOM 653 C CA . ASP A 1 86 ? -0.946 7.246 -6.080 1.00 95.19 86 ASP A CA 1
ATOM 654 C C . ASP A 1 86 ? -1.400 5.846 -6.495 1.00 95.19 86 ASP A C 1
ATOM 656 O O . ASP A 1 86 ? -1.979 5.685 -7.565 1.00 95.19 86 ASP A O 1
ATOM 660 N N . ALA A 1 87 ? -1.263 4.846 -5.617 1.00 94.19 87 ALA A N 1
ATOM 661 C CA . ALA A 1 87 ? -1.796 3.506 -5.849 1.00 94.19 87 ALA A CA 1
ATOM 662 C C . ALA A 1 87 ? -3.330 3.504 -5.987 1.00 94.19 87 ALA A C 1
ATOM 664 O O . ALA A 1 87 ? -3.869 2.811 -6.853 1.00 94.19 87 ALA A O 1
ATOM 665 N N . CYS A 1 88 ? -4.044 4.308 -5.191 1.00 94.44 88 CYS A N 1
ATOM 666 C CA . CYS A 1 88 ? -5.491 4.480 -5.350 1.00 94.44 88 CYS A CA 1
ATOM 667 C C . CYS A 1 88 ? -5.832 5.160 -6.685 1.00 94.44 88 CYS A C 1
ATOM 669 O O . CYS A 1 88 ? -6.698 4.684 -7.417 1.00 94.44 88 CYS A O 1
ATOM 671 N N . ARG A 1 89 ? -5.123 6.243 -7.037 1.00 93.88 89 ARG A N 1
ATOM 672 C CA . ARG A 1 89 ? -5.324 6.979 -8.300 1.00 93.88 89 ARG A CA 1
ATOM 673 C C . ARG A 1 89 ? -5.016 6.123 -9.533 1.00 93.88 89 ARG A C 1
ATOM 675 O O . ARG A 1 89 ? -5.762 6.179 -10.502 1.00 93.88 89 ARG A O 1
ATOM 682 N N . GLY A 1 90 ? -3.977 5.291 -9.468 1.00 92.19 90 GLY A N 1
ATOM 683 C CA . GLY A 1 90 ? -3.604 4.331 -10.511 1.00 92.19 90 GLY A CA 1
ATOM 684 C C . GLY A 1 90 ? -4.523 3.107 -10.601 1.00 92.19 90 GLY A C 1
ATOM 685 O O . GLY A 1 90 ? -4.337 2.258 -11.470 1.00 92.19 90 GLY A O 1
ATOM 686 N N . GLY A 1 91 ? -5.521 2.980 -9.717 1.00 93.06 91 GLY A N 1
ATOM 687 C CA . GLY A 1 91 ? -6.432 1.832 -9.693 1.00 93.06 91 GLY A CA 1
ATOM 688 C C . GLY A 1 91 ? -5.772 0.525 -9.239 1.00 93.06 91 GLY A C 1
ATOM 689 O O . GLY A 1 91 ? -6.288 -0.556 -9.533 1.00 93.06 91 GLY A O 1
ATOM 690 N N . HIS A 1 92 ? -4.642 0.619 -8.535 1.00 93.06 92 HIS A N 1
ATOM 691 C CA . HIS A 1 92 ? -3.940 -0.509 -7.921 1.00 93.06 92 HIS A CA 1
ATOM 692 C C . HIS A 1 92 ? -4.528 -0.909 -6.563 1.00 93.06 92 HIS A C 1
ATOM 694 O O . HIS A 1 92 ? -4.174 -1.962 -6.036 1.00 93.06 92 HIS A O 1
ATOM 700 N N . VAL A 1 93 ? -5.418 -0.081 -6.010 1.00 95.00 93 VAL A N 1
ATOM 701 C CA . VAL A 1 93 ? -6.178 -0.369 -4.792 1.00 95.00 93 VAL A CA 1
ATOM 702 C C . VAL A 1 93 ? -7.628 -0.661 -5.148 1.00 95.00 93 VAL A C 1
ATOM 704 O O . VAL A 1 93 ? -8.272 0.111 -5.867 1.00 95.00 93 VAL A O 1
ATOM 707 N N . ARG A 1 94 ? -8.151 -1.766 -4.618 1.00 95.19 94 ARG A N 1
ATOM 708 C CA . ARG A 1 94 ? -9.571 -2.113 -4.687 1.00 95.19 94 ARG A CA 1
ATOM 709 C C . ARG A 1 94 ? -10.098 -2.410 -3.294 1.00 95.19 94 ARG A C 1
ATOM 711 O O . ARG A 1 94 ? -9.426 -3.096 -2.534 1.00 95.19 94 ARG A O 1
ATOM 718 N N . VAL A 1 95 ? -11.292 -1.924 -2.988 1.00 95.12 95 VAL A N 1
ATOM 719 C CA . VAL A 1 95 ? -12.016 -2.250 -1.755 1.00 95.12 95 VAL A CA 1
ATOM 720 C C . VAL A 1 95 ? -13.241 -3.056 -2.158 1.00 95.12 95 VAL A C 1
ATOM 722 O O . VAL A 1 95 ? -13.990 -2.621 -3.032 1.00 95.12 95 VAL A O 1
ATOM 725 N N . ASN A 1 96 ? -13.397 -4.258 -1.605 1.00 92.62 96 ASN A N 1
ATOM 726 C CA . ASN A 1 96 ? -14.483 -5.188 -1.932 1.00 92.62 96 ASN A CA 1
ATOM 727 C C . ASN A 1 96 ? -14.638 -5.415 -3.455 1.00 92.62 96 ASN A C 1
ATOM 729 O O . ASN A 1 96 ? -15.737 -5.500 -3.994 1.00 92.62 96 ASN A O 1
ATOM 733 N N . GLY A 1 97 ? -13.511 -5.449 -4.178 1.00 90.88 97 GLY A N 1
ATOM 734 C CA . GLY A 1 97 ? -13.462 -5.638 -5.635 1.00 90.88 97 GLY A CA 1
ATOM 735 C C . GLY A 1 97 ? -13.622 -4.368 -6.486 1.00 90.88 97 GLY A C 1
ATOM 736 O O . GLY A 1 97 ? -13.297 -4.400 -7.677 1.00 90.88 97 GLY A O 1
ATOM 737 N N . VAL A 1 98 ? -14.015 -3.236 -5.897 1.00 93.69 98 VAL A N 1
ATOM 738 C CA . VAL A 1 98 ? -14.261 -1.967 -6.604 1.00 93.69 98 VAL A CA 1
ATOM 739 C C . VAL A 1 98 ? -13.045 -1.044 -6.516 1.00 93.69 98 VAL A C 1
ATOM 741 O O . VAL A 1 98 ? -12.395 -0.946 -5.478 1.00 93.69 98 VAL A O 1
ATOM 744 N N . ARG A 1 99 ? -12.716 -0.340 -7.608 1.00 94.88 99 ARG A N 1
ATOM 745 C CA . ARG A 1 99 ? -11.667 0.695 -7.597 1.00 94.88 99 ARG A CA 1
ATOM 746 C C . ARG A 1 99 ? -12.164 1.918 -6.834 1.00 94.88 99 ARG A C 1
ATOM 748 O O . ARG A 1 99 ? -13.224 2.450 -7.153 1.00 94.88 99 ARG A O 1
ATOM 755 N N . VAL A 1 100 ? -11.381 2.391 -5.871 1.00 95.50 100 VAL A N 1
ATOM 756 C CA . VAL A 1 100 ? -11.797 3.482 -4.983 1.00 95.50 100 VAL A CA 1
ATOM 757 C C . VAL A 1 100 ? -10.895 4.704 -5.088 1.00 95.50 100 VAL A C 1
ATOM 759 O O . VAL A 1 100 ? -9.702 4.616 -5.375 1.00 95.50 100 VAL A O 1
ATOM 762 N N . LYS A 1 101 ? -11.476 5.875 -4.813 1.00 95.88 101 LYS A N 1
ATOM 763 C CA . LYS A 1 101 ? -10.720 7.118 -4.627 1.00 95.88 101 LYS A CA 1
ATOM 764 C C . LYS A 1 101 ? -9.918 7.040 -3.316 1.00 95.88 101 LYS A C 1
ATOM 766 O O . LYS A 1 101 ? -10.381 6.415 -2.367 1.00 95.88 101 LYS A O 1
ATOM 771 N N . PRO A 1 102 ? -8.780 7.747 -3.192 1.00 94.06 102 PRO A N 1
ATOM 772 C CA . PRO A 1 102 ? -7.972 7.736 -1.965 1.00 94.06 102 PRO A CA 1
ATOM 773 C C . PRO A 1 102 ? -8.719 8.243 -0.722 1.00 94.06 102 PRO A C 1
ATOM 775 O O . PRO A 1 102 ? -8.364 7.887 0.392 1.00 94.06 102 PRO A O 1
ATOM 778 N N . ALA A 1 103 ? -9.757 9.067 -0.896 1.00 93.44 103 ALA A N 1
ATOM 779 C CA . ALA A 1 103 ? -10.596 9.559 0.197 1.00 93.44 103 ALA A CA 1
ATOM 780 C C . ALA A 1 103 ? -11.718 8.587 0.611 1.00 93.44 103 ALA A C 1
ATOM 782 O O . ALA A 1 103 ? -12.512 8.926 1.483 1.00 93.44 103 ALA A O 1
ATOM 783 N N . HIS A 1 104 ? -11.817 7.411 -0.015 1.00 94.88 104 HIS A N 1
ATOM 784 C CA . HIS A 1 104 ? -12.831 6.420 0.329 1.00 94.88 104 HIS A CA 1
ATOM 785 C C . HIS A 1 104 ? -12.629 5.908 1.754 1.00 94.88 104 HIS A C 1
ATOM 787 O O . HIS A 1 104 ? -11.496 5.659 2.163 1.00 94.88 104 HIS A O 1
ATOM 793 N N . VAL A 1 105 ? -13.722 5.774 2.498 1.00 94.88 105 VAL A N 1
ATOM 794 C CA . VAL A 1 105 ? -13.700 5.380 3.905 1.00 94.88 105 VAL A CA 1
ATOM 795 C C . VAL A 1 105 ? -13.768 3.860 4.005 1.00 94.88 105 VAL A C 1
ATOM 797 O O . VAL A 1 105 ? -14.709 3.268 3.492 1.00 94.88 105 VAL A O 1
ATOM 800 N N . VAL A 1 106 ? -12.791 3.252 4.675 1.00 94.44 106 VAL A N 1
ATOM 801 C CA . VAL A 1 106 ? -12.757 1.824 5.006 1.00 94.44 106 VAL A CA 1
ATOM 802 C C . VAL A 1 106 ? -13.273 1.579 6.420 1.00 94.44 106 VAL A C 1
ATOM 804 O O . VAL A 1 106 ? -13.083 2.404 7.327 1.00 94.44 106 VAL A O 1
ATOM 807 N N . ARG A 1 107 ? -13.919 0.431 6.595 1.00 93.94 107 ARG A N 1
ATOM 808 C CA . ARG A 1 107 ? -14.481 -0.075 7.848 1.00 93.94 107 ARG A CA 1
ATOM 809 C C . ARG A 1 107 ? -13.869 -1.432 8.186 1.00 93.94 107 ARG A C 1
ATOM 811 O O . ARG A 1 107 ? -13.183 -2.047 7.372 1.00 93.94 107 ARG A O 1
ATOM 818 N N . VAL A 1 108 ? -14.097 -1.892 9.414 1.00 93.62 108 VAL A N 1
ATOM 819 C CA . VAL A 1 108 ? -13.700 -3.247 9.808 1.00 93.62 108 VAL A CA 1
ATOM 820 C C . VAL A 1 108 ? -14.489 -4.258 8.976 1.00 93.62 108 VAL A C 1
ATOM 822 O O . VAL A 1 108 ? -15.684 -4.085 8.753 1.00 93.62 108 VAL A O 1
ATOM 825 N N . GLY A 1 109 ? -13.812 -5.302 8.510 1.00 92.44 109 GLY A N 1
ATOM 826 C CA . GLY A 1 109 ? -14.370 -6.341 7.649 1.00 92.44 109 GLY A CA 1
ATOM 827 C C . GLY A 1 109 ? -14.207 -6.082 6.151 1.00 92.44 109 GLY A C 1
ATOM 828 O O . GLY A 1 109 ? -14.361 -7.023 5.377 1.00 92.44 109 GLY A O 1
ATOM 829 N N . ASP A 1 110 ? -13.839 -4.867 5.731 1.00 93.69 110 ASP A N 1
ATOM 830 C CA . ASP A 1 110 ? -13.594 -4.583 4.314 1.00 93.69 110 ASP A CA 1
ATOM 831 C C . ASP A 1 110 ? -12.373 -5.352 3.789 1.00 93.69 110 ASP A C 1
ATOM 833 O O . ASP A 1 110 ? -11.335 -5.451 4.452 1.00 93.69 110 ASP A O 1
ATOM 837 N N . GLU A 1 111 ? -12.475 -5.864 2.563 1.00 94.81 111 GLU A N 1
ATOM 838 C CA . GLU A 1 111 ? -11.358 -6.483 1.854 1.00 94.81 111 GLU A CA 1
ATOM 839 C C . GLU A 1 111 ? -10.638 -5.436 0.998 1.00 94.81 111 GLU A C 1
ATOM 841 O O . GLU A 1 111 ? -11.186 -4.915 0.025 1.00 94.81 111 GLU A O 1
ATOM 846 N N . VAL A 1 112 ? -9.380 -5.153 1.329 1.00 95.00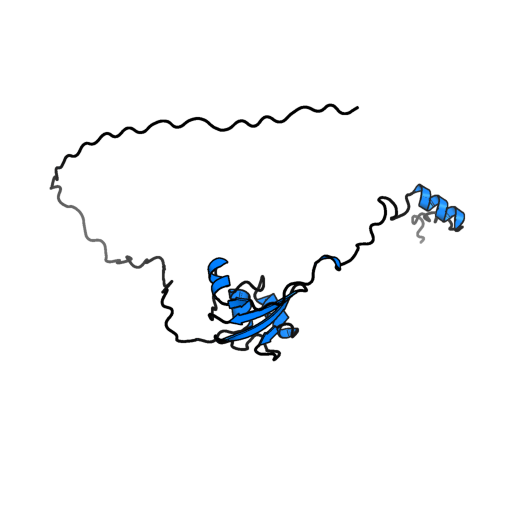 112 VAL A N 1
ATOM 847 C CA . VAL A 1 112 ? -8.509 -4.246 0.582 1.00 95.00 112 VAL A CA 1
ATOM 848 C C . VAL A 1 112 ? -7.509 -5.065 -0.229 1.00 95.00 112 VAL A C 1
ATOM 850 O O . VAL A 1 112 ? -6.646 -5.755 0.311 1.00 95.00 112 VAL A O 1
ATOM 853 N N . ARG A 1 113 ? -7.588 -4.950 -1.554 1.00 94.50 113 ARG A N 1
ATOM 854 C CA . ARG A 1 113 ? -6.599 -5.496 -2.486 1.00 94.50 113 ARG A CA 1
ATOM 855 C C . ARG A 1 113 ? -5.650 -4.392 -2.909 1.00 94.50 113 ARG A C 1
ATOM 857 O O . ARG A 1 113 ? -6.082 -3.403 -3.501 1.00 94.50 113 ARG A O 1
ATOM 864 N N . LEU A 1 114 ? -4.369 -4.565 -2.620 1.00 94.00 114 LEU A N 1
ATOM 865 C CA . LEU A 1 114 ? -3.300 -3.644 -2.984 1.00 94.00 114 LEU A CA 1
ATOM 866 C C . LEU A 1 114 ? -2.313 -4.359 -3.902 1.00 94.00 114 LEU A C 1
ATOM 868 O O . LEU A 1 114 ? -1.667 -5.326 -3.505 1.00 94.00 114 LEU A O 1
ATOM 872 N N . ARG A 1 115 ? -2.126 -3.828 -5.108 1.00 91.75 115 ARG A N 1
ATOM 873 C CA . ARG A 1 115 ? -1.036 -4.233 -5.997 1.00 91.75 115 ARG A CA 1
ATOM 874 C C . ARG A 1 115 ? 0.117 -3.241 -5.873 1.00 91.75 115 ARG A C 1
ATOM 876 O O . ARG A 1 115 ? -0.006 -2.092 -6.289 1.00 91.75 115 ARG A O 1
ATOM 883 N N . HIS A 1 116 ? 1.237 -3.669 -5.299 1.00 88.06 116 HIS A N 1
ATOM 884 C CA . HIS A 1 116 ? 2.402 -2.810 -5.081 1.00 88.06 116 HIS A CA 1
ATOM 885 C C . HIS A 1 116 ? 3.709 -3.599 -5.222 1.00 88.06 116 HIS A C 1
ATOM 887 O O . HIS A 1 116 ? 3.771 -4.762 -4.838 1.00 88.06 116 HIS A O 1
ATOM 893 N N . GLU A 1 117 ? 4.747 -2.975 -5.794 1.00 84.00 117 GLU A N 1
ATOM 894 C CA . GLU A 1 117 ? 6.083 -3.582 -5.979 1.00 84.00 117 GLU A CA 1
ATOM 895 C C . GLU A 1 117 ? 6.058 -4.944 -6.700 1.00 84.00 117 GLU A C 1
ATOM 897 O O . GLU A 1 117 ? 6.803 -5.862 -6.376 1.00 84.00 117 GLU A O 1
ATOM 902 N N . GLY A 1 118 ? 5.157 -5.103 -7.675 1.00 83.69 118 GLY A N 1
ATOM 903 C CA . GLY A 1 118 ? 5.018 -6.355 -8.426 1.00 83.69 118 GLY A CA 1
ATOM 904 C C . GLY A 1 118 ? 4.339 -7.493 -7.656 1.00 83.69 118 GLY A C 1
ATOM 905 O O . GLY A 1 118 ? 4.162 -8.567 -8.221 1.00 83.69 118 GLY A O 1
ATOM 906 N N . ARG A 1 119 ? 3.899 -7.264 -6.411 1.00 84.06 119 ARG A N 1
ATOM 907 C CA . ARG A 1 119 ? 3.137 -8.229 -5.609 1.00 84.06 119 ARG A CA 1
ATOM 908 C C . ARG A 1 119 ? 1.703 -7.753 -5.397 1.00 84.06 119 ARG A C 1
ATOM 910 O O . ARG A 1 119 ? 1.446 -6.578 -5.135 1.00 84.06 119 ARG A O 1
ATOM 917 N N . GLU A 1 120 ? 0.763 -8.683 -5.487 1.00 89.38 120 GLU A N 1
ATOM 918 C CA . GLU A 1 120 ? -0.609 -8.466 -5.038 1.00 89.38 120 GLU A CA 1
ATOM 919 C C . GLU A 1 120 ? -0.734 -8.892 -3.576 1.00 89.38 120 GLU A C 1
ATOM 921 O O . GLU A 1 120 ? -0.277 -9.972 -3.191 1.00 89.38 120 GLU A O 1
ATOM 926 N N . ARG A 1 121 ? -1.309 -8.013 -2.754 1.00 91.12 121 ARG A N 1
ATOM 927 C CA . ARG A 1 121 ? -1.661 -8.298 -1.368 1.00 91.12 121 ARG A CA 1
ATOM 928 C C . ARG A 1 121 ? -3.157 -8.137 -1.180 1.00 91.12 121 ARG A C 1
ATOM 930 O O . ARG A 1 121 ? -3.718 -7.116 -1.579 1.00 91.12 121 ARG A O 1
ATOM 937 N N . ILE A 1 122 ? -3.784 -9.127 -0.562 1.00 93.12 122 ILE A N 1
ATOM 938 C CA . ILE A 1 122 ? -5.210 -9.114 -0.234 1.00 93.12 122 ILE A CA 1
ATOM 939 C C . ILE A 1 122 ? -5.296 -9.123 1.281 1.00 93.12 122 ILE A C 1
ATOM 941 O O . ILE A 1 122 ? -4.874 -10.088 1.908 1.00 93.12 122 ILE A O 1
ATOM 945 N N . VAL A 1 123 ? -5.805 -8.047 1.871 1.00 94.06 123 VAL A N 1
ATOM 946 C CA . VAL A 1 123 ? -5.902 -7.911 3.325 1.00 94.06 123 VAL A CA 1
ATOM 947 C C . VAL A 1 123 ? -7.333 -7.606 3.732 1.00 94.06 123 VAL A C 1
A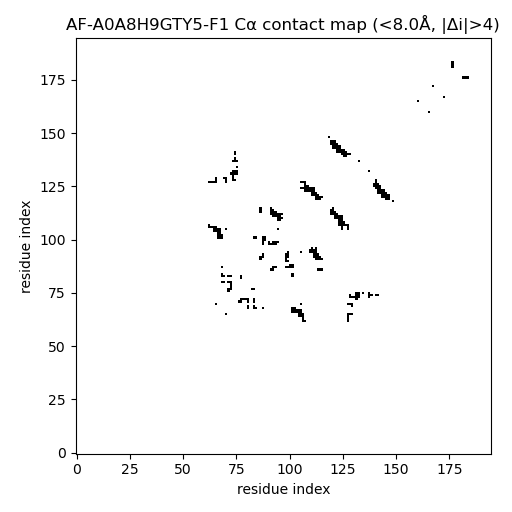TOM 949 O O . VAL A 1 123 ? -8.019 -6.830 3.071 1.00 94.06 123 VAL A O 1
ATOM 952 N N . VAL A 1 124 ? -7.785 -8.197 4.831 1.00 94.38 124 VAL A N 1
ATOM 953 C CA . VAL A 1 124 ? -9.074 -7.863 5.447 1.00 94.38 124 VAL A CA 1
ATOM 954 C C . VAL A 1 124 ? -8.823 -6.943 6.633 1.00 94.38 124 VAL A C 1
ATOM 956 O O . VAL A 1 124 ? -7.975 -7.241 7.475 1.00 94.38 124 VAL A O 1
ATOM 959 N N . VAL A 1 125 ? -9.542 -5.825 6.702 1.00 94.44 125 VAL A N 1
ATOM 960 C CA . VAL A 1 125 ? -9.408 -4.843 7.784 1.00 94.44 125 VAL A CA 1
ATOM 961 C C . VAL A 1 125 ? -9.931 -5.455 9.086 1.00 94.44 125 VAL A C 1
ATOM 963 O O . VAL A 1 125 ? -11.128 -5.688 9.217 1.00 94.44 125 VAL A O 1
ATOM 966 N N . ALA A 1 126 ? -9.061 -5.685 10.071 1.00 92.81 126 ALA A N 1
ATOM 967 C CA . ALA A 1 126 ? -9.470 -6.138 11.405 1.00 92.81 126 ALA A CA 1
ATOM 968 C C . ALA A 1 126 ? -9.668 -4.956 12.363 1.00 92.81 126 ALA A C 1
ATOM 970 O O . ALA A 1 126 ? -10.564 -4.963 13.205 1.00 92.81 126 ALA A O 1
ATOM 971 N N . ARG A 1 127 ? -8.843 -3.910 12.225 1.00 92.00 127 ARG A N 1
ATOM 972 C CA . ARG A 1 127 ? -8.932 -2.677 13.016 1.00 92.00 127 ARG A CA 1
ATOM 973 C C . ARG A 1 127 ? -8.660 -1.459 12.142 1.00 92.00 127 ARG A C 1
ATOM 975 O O . ARG A 1 127 ? -7.737 -1.439 11.324 1.00 92.00 127 ARG A O 1
ATOM 982 N N . VAL A 1 128 ? -9.454 -0.414 12.347 1.00 93.12 128 VAL A N 1
ATOM 983 C CA . VAL A 1 128 ? -9.279 0.867 11.661 1.00 93.12 128 VAL A CA 1
ATOM 984 C C . VAL A 1 128 ? -8.360 1.757 12.493 1.00 93.12 128 VAL A C 1
ATOM 986 O O . VAL A 1 128 ? -8.656 2.070 13.643 1.00 93.12 128 VAL A O 1
ATOM 989 N N . ILE A 1 129 ? -7.231 2.157 11.906 1.00 92.44 129 ILE A N 1
ATOM 990 C CA . ILE A 1 129 ? -6.243 3.052 12.516 1.00 92.44 129 ILE A CA 1
ATOM 991 C C . ILE A 1 129 ? -5.901 4.207 11.568 1.00 92.44 129 ILE A C 1
ATOM 993 O O . ILE A 1 129 ? -5.847 4.033 10.351 1.00 92.44 129 ILE A O 1
ATOM 997 N N . THR A 1 130 ? -5.660 5.393 12.132 1.00 92.31 130 THR A N 1
ATOM 998 C CA . THR A 1 130 ? -5.262 6.610 11.394 1.00 92.31 130 THR A CA 1
ATOM 999 C C . THR A 1 130 ? -3.824 7.048 11.661 1.00 92.31 130 THR A C 1
ATOM 1001 O O . THR A 1 130 ? -3.240 7.789 10.869 1.00 92.31 130 THR A O 1
ATOM 1004 N N . LYS A 1 131 ? -3.248 6.609 12.785 1.00 91.88 131 LYS A N 1
ATOM 1005 C CA . LYS A 1 131 ? -1.853 6.863 13.149 1.00 91.88 131 LYS A CA 1
ATOM 1006 C C . LYS A 1 131 ? -0.993 5.686 12.704 1.00 91.88 131 LYS A C 1
ATOM 1008 O O . LYS A 1 131 ? -1.390 4.531 12.837 1.00 91.88 131 LYS A O 1
ATOM 1013 N N . ARG A 1 132 ? 0.216 5.975 12.223 1.00 92.50 132 ARG A N 1
ATOM 1014 C CA . ARG A 1 132 ? 1.187 4.942 11.857 1.00 92.50 132 ARG A CA 1
ATOM 1015 C C . ARG A 1 132 ? 1.727 4.262 13.109 1.00 92.50 132 ARG A C 1
ATOM 1017 O O . ARG A 1 132 ? 2.325 4.918 13.957 1.00 92.50 132 ARG A O 1
ATOM 1024 N N . VAL A 1 133 ? 1.547 2.950 13.187 1.00 91.62 133 VAL A N 1
ATOM 1025 C CA . VAL A 1 133 ? 1.937 2.145 14.350 1.00 91.62 133 VAL A CA 1
ATOM 1026 C C . VAL A 1 133 ? 3.218 1.339 14.094 1.00 91.62 133 VAL A C 1
ATOM 1028 O O . VAL A 1 133 ? 3.741 1.274 12.970 1.00 91.62 133 VAL A O 1
ATOM 1031 N N . GLY A 1 134 ? 3.767 0.765 15.168 1.00 90.69 134 GLY A N 1
ATOM 1032 C CA . GLY A 1 134 ? 4.901 -0.159 15.113 1.00 90.69 134 GLY A CA 1
ATOM 1033 C C . GLY A 1 134 ? 4.563 -1.451 14.363 1.00 90.69 134 GLY A C 1
ATOM 1034 O O . GLY A 1 134 ? 3.398 -1.773 14.153 1.00 90.69 134 GLY A O 1
ATOM 1035 N N . ALA A 1 135 ? 5.592 -2.199 13.957 1.00 87.94 135 ALA A N 1
ATOM 1036 C CA . ALA A 1 135 ? 5.429 -3.448 13.210 1.00 87.94 135 ALA A CA 1
ATOM 1037 C C . ALA A 1 135 ? 4.493 -4.492 13.867 1.00 87.94 135 ALA A C 1
ATOM 1039 O O . ALA A 1 135 ? 3.638 -4.996 13.141 1.00 87.94 135 ALA A O 1
ATOM 1040 N N . PRO A 1 136 ? 4.580 -4.797 15.183 1.00 89.62 136 PRO A N 1
ATOM 1041 C CA . PRO 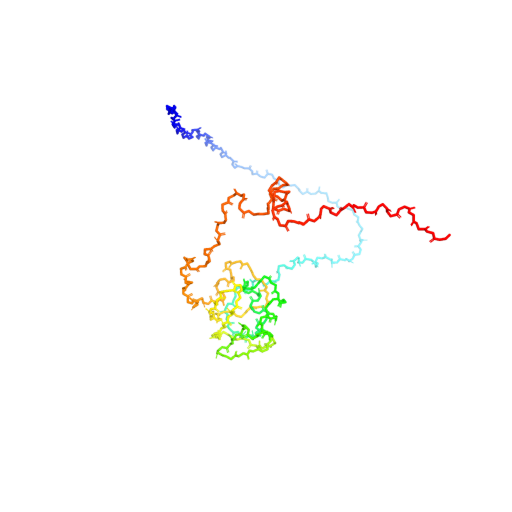A 1 136 ? 3.725 -5.829 15.781 1.00 89.62 136 PRO A CA 1
ATOM 1042 C C . PRO A 1 136 ? 2.248 -5.420 15.775 1.00 89.62 136 PRO A C 1
ATOM 1044 O O . PRO A 1 136 ? 1.400 -6.153 15.284 1.00 89.62 136 PRO A O 1
ATOM 1047 N N . VAL A 1 137 ? 1.957 -4.183 16.186 1.00 90.25 137 VAL A N 1
ATOM 1048 C CA . VAL A 1 137 ? 0.587 -3.647 16.214 1.00 90.25 137 VAL A CA 1
ATOM 1049 C C . VAL A 1 137 ? -0.006 -3.536 14.805 1.00 90.25 137 VAL A C 1
ATOM 1051 O O . VAL A 1 137 ? -1.198 -3.750 14.613 1.00 90.25 137 VAL A O 1
ATOM 1054 N N . ALA A 1 138 ? 0.812 -3.217 13.795 1.00 90.25 138 ALA A N 1
ATOM 1055 C CA . ALA A 1 138 ? 0.351 -3.140 12.410 1.00 90.25 138 ALA A CA 1
ATOM 1056 C C . ALA A 1 138 ? -0.138 -4.497 11.884 1.00 90.25 138 ALA A C 1
ATOM 1058 O O . ALA A 1 138 ? -1.137 -4.531 11.170 1.00 90.25 138 ALA A O 1
ATOM 1059 N N . ALA A 1 139 ? 0.543 -5.590 12.242 1.00 90.50 139 ALA A N 1
ATOM 1060 C CA . ALA A 1 139 ? 0.175 -6.939 11.820 1.00 90.50 139 ALA A CA 1
ATOM 1061 C C . ALA A 1 139 ? -1.166 -7.395 12.417 1.00 90.50 139 ALA A C 1
ATOM 1063 O O . ALA A 1 139 ? -1.910 -8.108 11.761 1.00 90.50 139 ALA A O 1
ATOM 1064 N N . GLU A 1 140 ? -1.518 -6.930 13.617 1.00 91.31 140 GLU A N 1
ATOM 1065 C CA . GLU A 1 140 ? -2.816 -7.217 14.248 1.00 91.31 140 GLU A CA 1
ATOM 1066 C C . GLU A 1 140 ? -3.987 -6.446 13.614 1.00 91.31 140 GLU A C 1
ATOM 1068 O O . GLU A 1 140 ? -5.153 -6.777 13.824 1.00 91.31 140 GLU A O 1
ATOM 1073 N N . CYS A 1 141 ? -3.707 -5.376 12.864 1.00 89.44 141 CYS A N 1
ATOM 1074 C CA . CYS A 1 141 ? -4.747 -4.512 12.303 1.00 89.44 141 CYS A CA 1
ATOM 1075 C C . CYS A 1 141 ? -5.391 -5.076 11.029 1.00 89.44 141 CYS A C 1
ATOM 1077 O O . CYS A 1 141 ? -6.415 -4.548 10.583 1.00 89.44 141 CYS A O 1
ATOM 1079 N N . TYR A 1 142 ? -4.822 -6.126 10.438 1.00 92.50 142 TYR A N 1
ATOM 1080 C CA . TYR A 1 142 ? -5.362 -6.767 9.247 1.00 92.50 142 TYR A CA 1
ATOM 1081 C C . TYR A 1 142 ? -5.100 -8.273 9.239 1.00 92.50 142 TYR A C 1
ATOM 1083 O O . TYR A 1 142 ? -4.137 -8.756 9.823 1.00 92.50 142 TYR A O 1
ATOM 1091 N N . VAL A 1 143 ? -5.945 -9.010 8.525 1.00 91.81 143 VAL A N 1
ATOM 1092 C CA . VAL A 1 143 ? -5.735 -10.433 8.242 1.00 91.81 143 VAL A CA 1
ATOM 1093 C C . VAL A 1 143 ? -5.233 -10.565 6.812 1.00 91.81 143 VAL A C 1
ATOM 1095 O O . VAL A 1 143 ? -5.917 -10.144 5.876 1.00 91.81 143 VAL A O 1
ATOM 1098 N N . ASP A 1 144 ? -4.036 -11.123 6.639 1.00 89.62 144 ASP A N 1
ATOM 1099 C CA . ASP A 1 144 ? -3.462 -11.364 5.318 1.00 89.62 144 ASP A CA 1
ATOM 1100 C C . ASP A 1 144 ? -4.123 -12.586 4.654 1.00 89.62 144 ASP A C 1
ATOM 1102 O O . ASP A 1 144 ? -4.074 -13.697 5.178 1.00 89.62 144 ASP A O 1
ATOM 1106 N N . LYS A 1 145 ? -4.748 -12.370 3.495 1.00 86.88 145 LYS A N 1
ATOM 1107 C CA . LYS A 1 145 ? -5.304 -13.396 2.596 1.00 86.88 145 LYS A CA 1
ATOM 1108 C C . LYS A 1 145 ? -4.565 -13.423 1.253 1.00 86.88 145 LYS A C 1
ATOM 1110 O O . LYS A 1 145 ? -5.104 -13.902 0.255 1.00 86.88 145 LYS A O 1
ATOM 1115 N N . SER A 1 146 ? -3.364 -12.848 1.191 1.00 79.56 146 SER A N 1
ATOM 1116 C CA . SER A 1 146 ? -2.597 -12.769 -0.050 1.00 79.56 146 SER A CA 1
ATOM 1117 C C . SER A 1 146 ? -2.339 -14.163 -0.632 1.00 79.56 146 SER A C 1
ATOM 1119 O O . SER A 1 146 ? -1.926 -15.057 0.112 1.00 79.56 146 SER A O 1
ATOM 1121 N N . PRO A 1 147 ? -2.519 -14.360 -1.952 1.00 73.88 147 PRO A N 1
ATOM 1122 C CA . PRO A 1 147 ? -2.141 -15.615 -2.583 1.00 73.88 147 PRO A CA 1
ATOM 1123 C C . PRO A 1 147 ? -0.633 -15.859 -2.389 1.00 73.88 147 PRO A C 1
ATOM 1125 O O . PRO A 1 147 ? 0.148 -14.894 -2.346 1.00 73.88 147 PRO A O 1
ATOM 1128 N N . PRO A 1 148 ? -0.206 -17.127 -2.241 1.00 69.44 148 PRO A N 1
ATOM 1129 C CA . PRO A 1 148 ? 1.204 -17.450 -2.094 1.00 69.44 148 PRO A CA 1
ATOM 1130 C C . PRO A 1 148 ? 1.979 -16.907 -3.303 1.00 69.44 148 PRO A C 1
ATOM 1132 O O . PRO A 1 148 ? 1.497 -17.004 -4.436 1.00 69.44 148 PRO A O 1
ATOM 1135 N N . PRO A 1 149 ? 3.148 -16.278 -3.084 1.00 65.00 149 PRO A N 1
ATOM 1136 C CA . PRO A 1 149 ? 3.934 -15.735 -4.180 1.00 65.00 149 PRO A CA 1
ATOM 1137 C C . PRO A 1 149 ? 4.322 -16.867 -5.144 1.00 65.00 149 PRO A C 1
ATOM 1139 O O . PRO A 1 149 ? 4.701 -17.941 -4.668 1.00 65.00 149 PRO A O 1
ATOM 1142 N N . PRO A 1 150 ? 4.265 -16.645 -6.471 1.00 64.50 150 PRO A N 1
ATOM 1143 C CA . PRO A 1 150 ? 4.798 -17.614 -7.417 1.00 64.50 150 PRO A CA 1
ATOM 1144 C C . PRO A 1 150 ? 6.287 -17.862 -7.104 1.00 64.50 150 PRO A C 1
ATOM 1146 O O . PRO A 1 150 ? 6.989 -16.913 -6.719 1.00 64.50 150 PRO A O 1
ATOM 1149 N N . PRO A 1 151 ? 6.775 -19.111 -7.221 1.00 63.53 151 PRO A N 1
ATOM 1150 C CA . PRO A 1 151 ? 8.181 -19.435 -7.020 1.00 63.53 151 PRO A CA 1
ATOM 1151 C C . PRO A 1 151 ? 9.067 -18.494 -7.841 1.00 63.53 151 PRO A C 1
ATOM 1153 O O . PRO A 1 151 ? 8.828 -18.258 -9.022 1.00 63.53 151 PRO A O 1
ATOM 1156 N N . ARG A 1 152 ? 10.106 -17.936 -7.210 1.00 58.47 152 ARG A N 1
ATOM 1157 C CA . ARG A 1 152 ? 11.037 -16.964 -7.822 1.00 58.47 152 ARG A CA 1
ATOM 1158 C C . ARG A 1 152 ? 11.844 -17.514 -9.009 1.00 58.47 152 ARG A C 1
ATOM 1160 O O . ARG A 1 152 ? 12.665 -16.782 -9.552 1.00 58.47 152 ARG A O 1
ATOM 1167 N N . GLU A 1 153 ? 11.634 -18.763 -9.406 1.00 57.47 153 GLU A N 1
ATOM 1168 C CA . GLU A 1 153 ? 12.419 -19.452 -10.433 1.00 57.47 153 GLU A CA 1
ATOM 1169 C C . GLU A 1 153 ? 12.213 -18.873 -11.841 1.00 57.47 153 GLU A C 1
ATOM 1171 O O . GLU A 1 153 ? 13.104 -18.972 -12.678 1.00 57.47 153 GLU A O 1
ATOM 1176 N N . GLU A 1 154 ? 11.104 -18.174 -12.096 1.00 55.72 154 GLU A N 1
ATOM 1177 C CA . GLU A 1 154 ? 10.778 -17.678 -13.443 1.00 55.72 154 GLU A CA 1
ATOM 1178 C C . GLU A 1 154 ? 11.144 -16.207 -13.679 1.00 55.72 154 GLU A C 1
ATOM 1180 O O . GLU A 1 154 ? 11.021 -15.696 -14.795 1.00 55.72 154 GLU A O 1
ATOM 1185 N N . THR A 1 155 ? 11.615 -15.487 -12.652 1.00 55.59 155 THR A N 1
ATOM 1186 C CA . THR A 1 155 ? 11.981 -14.075 -12.826 1.00 55.59 155 THR A CA 1
ATOM 1187 C C . THR A 1 155 ? 13.380 -13.966 -13.414 1.00 55.59 155 THR A C 1
ATOM 1189 O O . THR A 1 155 ? 14.347 -13.667 -12.722 1.00 55.59 155 THR A O 1
ATOM 1192 N N . LEU A 1 156 ? 13.427 -14.143 -14.734 1.00 59.62 156 LEU A N 1
ATOM 1193 C CA . LEU A 1 156 ? 14.453 -13.632 -15.628 1.00 59.62 156 LEU A CA 1
ATOM 1194 C C . LEU A 1 156 ? 15.835 -14.236 -15.361 1.00 59.62 156 LEU A C 1
ATOM 1196 O O . LEU A 1 156 ? 16.625 -13.726 -14.565 1.00 59.62 156 LEU A O 1
ATOM 1200 N N . THR A 1 157 ? 16.1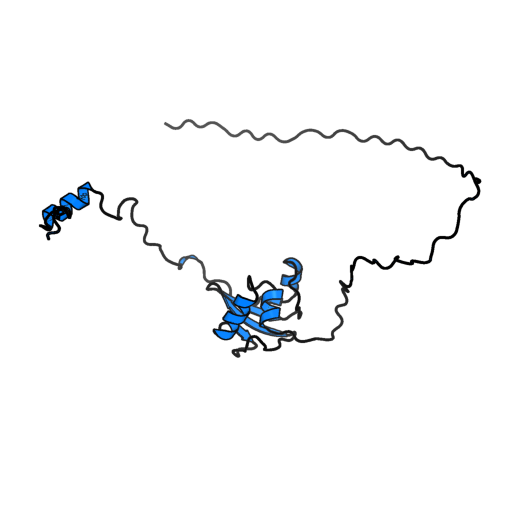91 -15.249 -16.150 1.00 61.53 157 THR A N 1
ATOM 1201 C CA . THR A 1 157 ? 17.586 -15.453 -16.543 1.00 61.53 157 THR A CA 1
ATOM 1202 C C . THR A 1 157 ? 18.107 -14.130 -17.098 1.00 61.53 157 THR A C 1
ATOM 1204 O O . THR A 1 157 ? 17.940 -13.819 -18.278 1.00 61.53 157 THR A O 1
ATOM 1207 N N . VAL A 1 158 ? 18.709 -13.310 -16.235 1.00 65.44 158 VAL A N 1
ATOM 1208 C CA . VAL A 1 158 ? 19.594 -12.232 -16.655 1.00 65.44 158 VAL A CA 1
ATOM 1209 C C . VAL A 1 158 ? 20.579 -12.923 -17.575 1.00 65.44 158 VAL A C 1
ATOM 1211 O O . VAL A 1 158 ? 21.289 -13.816 -17.123 1.00 65.44 158 VAL A O 1
ATOM 1214 N N . ALA A 1 159 ? 20.555 -12.599 -18.868 1.00 66.50 159 ALA A N 1
ATOM 1215 C CA . ALA A 1 159 ? 21.480 -13.184 -19.822 1.00 66.50 159 ALA A CA 1
ATOM 1216 C C . ALA A 1 159 ? 22.898 -12.887 -19.322 1.00 66.50 159 ALA A C 1
ATOM 1218 O O . ALA A 1 159 ? 23.398 -11.765 -19.453 1.00 66.50 159 ALA A O 1
ATOM 1219 N N . VAL A 1 160 ? 23.512 -13.873 -18.666 1.00 69.38 160 VAL A N 1
ATOM 1220 C CA . VAL A 1 160 ? 24.853 -13.761 -18.114 1.00 69.38 160 VAL A CA 1
ATOM 1221 C C . VAL A 1 160 ? 25.777 -13.731 -19.316 1.00 69.38 160 VAL A C 1
ATOM 1223 O O . VAL A 1 160 ? 26.094 -14.756 -19.913 1.00 69.38 160 VAL A O 1
ATOM 1226 N N . ARG A 1 161 ? 26.177 -12.528 -19.722 1.00 70.38 161 ARG A N 1
ATOM 1227 C CA . ARG A 1 161 ? 27.265 -12.376 -20.682 1.00 70.38 161 ARG A CA 1
ATOM 1228 C C . ARG 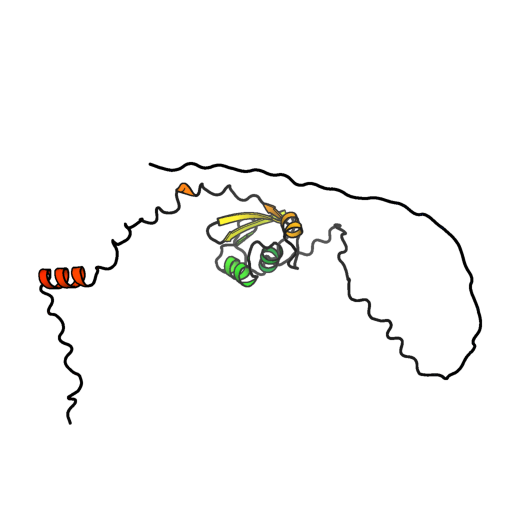A 1 161 ? 28.552 -12.772 -19.972 1.00 70.38 161 ARG A C 1
ATOM 1230 O O . ARG A 1 161 ? 28.786 -12.343 -18.840 1.00 70.38 161 ARG A O 1
ATOM 1237 N N . ALA A 1 162 ? 29.387 -13.571 -20.632 1.00 74.19 162 ALA A N 1
ATOM 1238 C CA . ALA A 1 162 ? 30.716 -13.881 -20.122 1.00 74.19 162 ALA A CA 1
ATOM 1239 C C . ALA A 1 162 ? 31.458 -12.575 -19.791 1.00 74.19 162 ALA A C 1
ATOM 1241 O O . ALA A 1 162 ? 31.330 -11.572 -20.499 1.00 74.19 162 ALA A O 1
ATOM 1242 N N . ARG A 1 163 ? 32.216 -12.566 -18.692 1.00 65.56 163 ARG A N 1
ATOM 1243 C CA . ARG A 1 163 ? 32.978 -11.393 -18.251 1.00 65.56 163 ARG A CA 1
ATOM 1244 C C . ARG A 1 163 ? 33.959 -11.003 -19.369 1.00 65.56 163 ARG A C 1
ATOM 1246 O O . ARG A 1 163 ? 34.903 -11.735 -19.625 1.00 65.56 163 ARG A O 1
ATOM 1253 N N . GLY A 1 164 ? 33.696 -9.890 -20.061 1.00 71.81 164 GLY A N 1
ATOM 1254 C CA . GLY A 1 164 ? 34.460 -9.451 -21.242 1.00 71.81 164 GLY A CA 1
ATOM 1255 C C . GLY A 1 164 ? 33.702 -9.487 -22.578 1.00 71.81 164 GLY A C 1
ATOM 1256 O O . GLY A 1 164 ? 34.136 -8.838 -23.518 1.00 71.81 164 GLY A O 1
ATOM 1257 N N . ALA A 1 165 ? 32.526 -10.120 -22.659 1.00 69.88 165 ALA A N 1
ATOM 1258 C CA . ALA A 1 165 ? 31.671 -10.161 -23.860 1.00 69.88 165 ALA A CA 1
ATOM 1259 C C . ALA A 1 165 ? 30.837 -8.875 -24.072 1.00 69.88 165 ALA A C 1
ATOM 1261 O O . ALA A 1 165 ? 29.726 -8.904 -24.602 1.00 69.88 165 ALA A O 1
ATOM 1262 N N . GLY A 1 166 ? 31.337 -7.753 -23.558 1.00 79.31 166 GLY A N 1
ATOM 1263 C CA . GLY A 1 166 ? 30.696 -6.447 -23.634 1.00 79.31 166 GLY A CA 1
ATOM 1264 C C . GLY A 1 166 ? 31.357 -5.555 -24.678 1.00 79.31 166 GLY A C 1
ATOM 1265 O O . GLY A 1 166 ? 31.755 -5.996 -25.750 1.00 79.31 166 GLY A O 1
ATOM 1266 N N . ARG A 1 167 ? 31.468 -4.267 -24.347 1.00 83.50 167 ARG A N 1
ATOM 1267 C CA . ARG A 1 167 ? 32.120 -3.240 -25.166 1.00 83.50 167 ARG A CA 1
ATOM 1268 C C . ARG A 1 167 ? 33.503 -3.719 -25.660 1.00 83.50 167 ARG A C 1
ATOM 1270 O O . ARG A 1 167 ? 34.338 -4.009 -24.803 1.00 83.50 167 ARG A O 1
ATOM 1277 N N . PRO A 1 168 ? 33.768 -3.720 -26.984 1.00 85.38 168 PRO A N 1
ATOM 1278 C CA . PRO A 1 168 ? 35.055 -4.138 -27.528 1.00 85.38 168 PRO A CA 1
ATOM 1279 C C . PRO A 1 168 ? 36.222 -3.381 -26.897 1.00 85.38 168 PRO A C 1
ATOM 1281 O O . PRO A 1 168 ? 36.158 -2.158 -26.687 1.00 85.38 168 PRO A O 1
ATOM 1284 N N . THR A 1 169 ? 37.311 -4.093 -26.624 1.00 81.94 169 THR A N 1
ATOM 1285 C CA . THR A 1 169 ? 38.546 -3.474 -26.132 1.00 81.94 169 THR A CA 1
ATOM 1286 C C . THR A 1 169 ? 39.119 -2.507 -27.181 1.00 81.94 169 THR A C 1
ATOM 1288 O O . THR A 1 169 ? 38.777 -2.549 -28.362 1.00 81.94 169 THR A O 1
ATOM 1291 N N . LYS A 1 170 ? 40.012 -1.582 -26.796 1.00 82.12 170 LYS A N 1
ATOM 1292 C CA . LYS A 1 170 ? 40.611 -0.607 -27.741 1.00 82.12 170 LYS A CA 1
ATOM 1293 C C . LYS A 1 170 ? 41.302 -1.289 -28.933 1.00 82.12 170 LYS A C 1
ATOM 1295 O O . LYS A 1 170 ? 41.280 -0.734 -30.029 1.00 82.12 170 LYS A O 1
ATOM 1300 N N . ARG A 1 171 ? 41.897 -2.468 -28.720 1.00 83.19 171 ARG A N 1
ATOM 1301 C CA . ARG A 1 171 ? 42.515 -3.275 -29.779 1.00 83.19 171 ARG A CA 1
ATOM 1302 C C . ARG A 1 171 ? 41.455 -3.888 -30.693 1.00 83.19 171 ARG A C 1
ATOM 1304 O O . ARG A 1 171 ? 41.558 -3.706 -31.898 1.00 83.19 171 ARG A O 1
ATOM 1311 N N . GLU A 1 172 ? 40.432 -4.530 -30.131 1.00 86.06 172 GLU A N 1
ATOM 1312 C CA . GLU A 1 172 ? 39.316 -5.104 -30.899 1.00 86.06 172 GLU A CA 1
ATOM 1313 C C . GLU A 1 172 ? 38.581 -4.047 -31.715 1.00 86.06 172 GLU A C 1
ATOM 1315 O O . GLU A 1 172 ? 38.358 -4.257 -32.899 1.00 86.06 172 GLU A O 1
ATOM 1320 N N . ARG A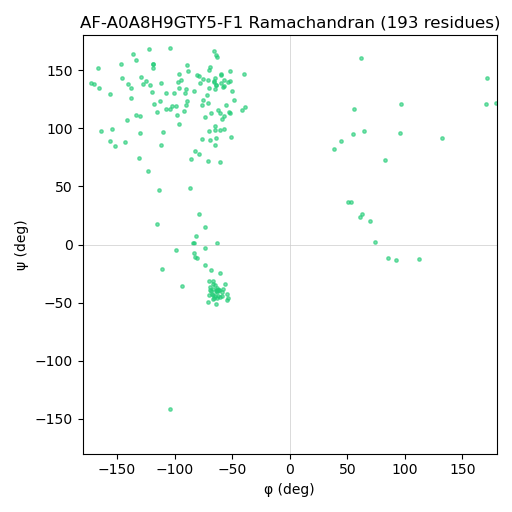 1 173 ? 38.294 -2.878 -31.132 1.00 87.38 173 ARG A N 1
ATOM 1321 C CA . ARG A 1 173 ? 37.713 -1.738 -31.852 1.00 87.38 173 ARG A CA 1
ATOM 1322 C C . ARG A 1 173 ? 38.554 -1.352 -33.069 1.00 87.38 173 ARG A C 1
ATOM 1324 O O . ARG A 1 173 ? 38.009 -1.262 -34.154 1.00 87.38 173 ARG A O 1
ATOM 1331 N N . ARG A 1 174 ? 39.880 -1.216 -32.922 1.00 86.56 174 ARG A N 1
ATOM 1332 C CA . ARG A 1 174 ? 40.781 -0.912 -34.052 1.00 86.56 174 ARG A CA 1
ATOM 1333 C C . ARG A 1 174 ? 40.798 -2.018 -35.109 1.00 86.56 174 ARG A C 1
ATOM 1335 O O . ARG A 1 174 ? 40.913 -1.709 -36.288 1.00 86.56 174 ARG A O 1
ATOM 1342 N N . SER A 1 175 ? 40.726 -3.287 -34.708 1.00 87.50 175 SER A N 1
ATOM 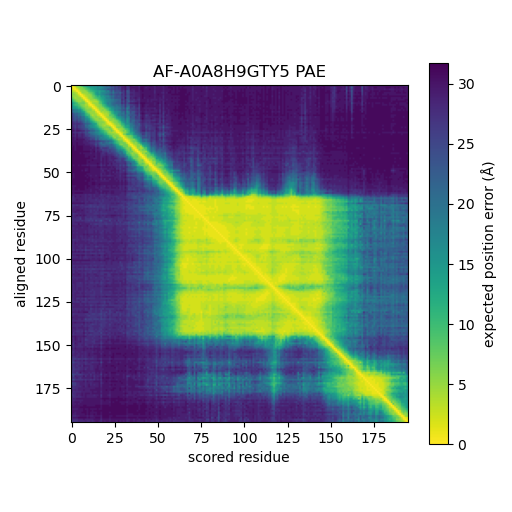1343 C CA . SER A 1 175 ? 40.644 -4.412 -35.649 1.00 87.50 175 SER A CA 1
ATOM 1344 C C . SER A 1 175 ? 39.313 -4.415 -36.402 1.00 87.50 175 SER A C 1
ATOM 1346 O O . SER A 1 175 ? 39.305 -4.594 -37.614 1.00 87.50 175 SER A O 1
ATOM 1348 N N . ILE A 1 176 ? 38.209 -4.161 -35.698 1.00 86.00 176 ILE A N 1
ATOM 1349 C CA . ILE A 1 176 ? 36.866 -4.039 -36.272 1.00 86.00 176 ILE A CA 1
ATOM 1350 C C . ILE A 1 176 ? 36.809 -2.849 -37.235 1.00 86.00 176 ILE A C 1
ATOM 1352 O O . ILE A 1 176 ? 36.339 -3.013 -38.351 1.00 86.00 176 ILE A O 1
ATOM 1356 N N . ASP A 1 177 ? 37.347 -1.686 -36.860 1.00 86.19 177 ASP A N 1
ATOM 1357 C CA . ASP A 1 177 ? 37.378 -0.494 -37.718 1.00 86.19 177 ASP A CA 1
ATOM 1358 C C . ASP A 1 177 ? 38.184 -0.740 -39.008 1.00 86.19 177 ASP A C 1
ATOM 1360 O O . ASP A 1 177 ? 37.749 -0.330 -40.083 1.00 86.19 177 ASP A O 1
ATOM 1364 N N . LYS A 1 178 ? 39.307 -1.476 -38.925 1.00 86.38 178 LYS A N 1
ATOM 1365 C CA . LYS A 1 178 ? 40.100 -1.901 -40.095 1.00 86.38 178 LYS A CA 1
ATOM 1366 C C . LYS A 1 178 ? 39.334 -2.858 -41.009 1.00 86.38 178 LYS A C 1
ATOM 1368 O O . LYS A 1 178 ? 39.383 -2.691 -42.221 1.00 86.38 178 LYS A O 1
ATOM 1373 N N . LEU A 1 179 ? 38.641 -3.847 -40.438 1.00 87.19 179 LEU A N 1
ATOM 1374 C CA . LEU A 1 179 ? 37.846 -4.816 -41.203 1.00 87.19 179 LEU A CA 1
ATOM 1375 C C . LEU A 1 179 ? 36.601 -4.177 -41.833 1.00 87.19 179 LEU A C 1
ATOM 1377 O O . LEU A 1 179 ? 36.232 -4.526 -42.947 1.00 87.19 179 LEU A O 1
ATOM 1381 N N . LEU A 1 180 ? 35.972 -3.229 -41.136 1.00 84.75 180 LEU A N 1
ATOM 1382 C CA . LEU A 1 180 ? 34.800 -2.488 -41.610 1.00 84.75 180 LEU A CA 1
ATOM 1383 C C . LEU A 1 180 ? 35.161 -1.299 -42.516 1.00 84.75 180 LEU A C 1
ATOM 1385 O O . LEU A 1 180 ? 34.262 -0.566 -42.923 1.00 84.75 180 LEU A O 1
ATOM 1389 N N . GLY A 1 181 ? 36.450 -1.070 -42.797 1.00 82.62 181 GLY A N 1
ATOM 1390 C CA . GLY A 1 181 ? 36.917 0.018 -43.661 1.00 82.62 181 GLY A CA 1
ATOM 1391 C C . GLY A 1 181 ? 36.562 1.419 -43.154 1.00 82.62 181 GLY A C 1
ATOM 1392 O O . GLY A 1 181 ? 36.468 2.354 -43.949 1.00 82.62 181 GLY A O 1
ATOM 1393 N N . ARG A 1 182 ? 36.325 1.588 -41.846 1.00 74.88 182 ARG A N 1
ATOM 1394 C CA . ARG A 1 182 ? 35.974 2.895 -41.281 1.00 74.88 182 ARG A CA 1
ATOM 1395 C C . ARG A 1 182 ? 37.229 3.766 -41.210 1.00 74.88 182 ARG A C 1
ATOM 1397 O O . ARG A 1 182 ? 38.205 3.349 -40.580 1.00 74.88 182 ARG A O 1
ATOM 1404 N N . PRO A 1 183 ? 37.228 4.972 -41.806 1.00 67.38 183 PRO A N 1
ATOM 1405 C CA . PRO A 1 183 ? 38.364 5.868 -41.687 1.00 67.38 183 PRO A CA 1
ATOM 1406 C C . PRO A 1 183 ? 38.518 6.287 -40.223 1.00 67.38 183 PRO A C 1
ATOM 1408 O O . PRO A 1 183 ? 37.540 6.643 -39.558 1.00 67.38 183 PRO A O 1
ATOM 1411 N N . VAL A 1 184 ? 39.750 6.241 -39.710 1.00 62.50 184 VAL A N 1
ATOM 1412 C CA . VAL A 1 184 ? 40.077 6.905 -38.446 1.00 62.50 184 VAL A CA 1
ATOM 1413 C C . VAL A 1 184 ? 39.793 8.378 -38.685 1.00 62.50 184 VAL A C 1
ATOM 1415 O O . VAL A 1 184 ? 40.425 8.988 -39.540 1.00 62.50 184 VAL A O 1
ATOM 1418 N N . VAL A 1 185 ? 38.787 8.920 -38.003 1.00 60.56 185 VAL A N 1
ATOM 1419 C CA . VAL A 1 185 ? 38.442 10.335 -38.125 1.00 60.56 185 VAL A CA 1
ATOM 1420 C C . VAL A 1 185 ? 39.636 11.112 -37.577 1.00 60.56 185 VAL A C 1
ATOM 1422 O O . VAL A 1 185 ? 39.822 11.179 -36.363 1.00 60.56 185 VAL A O 1
ATOM 1425 N N . GLU A 1 186 ? 40.505 11.604 -38.460 1.00 57.03 186 GLU A N 1
ATOM 1426 C CA . GLU A 1 186 ? 41.523 12.573 -38.082 1.00 57.03 186 GLU A CA 1
ATOM 1427 C C . GLU A 1 186 ? 40.776 13.807 -37.600 1.00 57.03 186 GLU A C 1
ATOM 1429 O O . GLU A 1 186 ? 39.975 14.407 -38.322 1.00 57.03 186 GLU A O 1
ATOM 1434 N N . GLU A 1 187 ? 40.959 14.110 -36.322 1.00 56.69 187 GLU A N 1
ATOM 1435 C CA . GLU A 1 187 ? 40.383 15.275 -35.686 1.00 56.69 187 GLU A CA 1
ATOM 1436 C C . GLU A 1 187 ? 40.924 16.505 -36.413 1.00 56.69 187 GLU A C 1
ATOM 1438 O O . GLU A 1 187 ? 42.063 16.914 -36.200 1.00 56.69 187 GLU A O 1
ATOM 1443 N N . ARG A 1 188 ? 40.128 17.051 -37.343 1.00 60.06 188 ARG A N 1
ATOM 1444 C CA . ARG A 1 188 ? 40.442 18.315 -38.007 1.00 60.06 188 ARG A CA 1
ATOM 1445 C C . ARG A 1 188 ? 40.605 19.359 -36.913 1.00 60.06 188 ARG A C 1
ATOM 1447 O O . ARG A 1 188 ? 39.637 19.710 -36.235 1.00 60.06 188 ARG A O 1
ATOM 1454 N N . ASP A 1 189 ? 41.847 19.793 -36.739 1.00 57.38 189 ASP A N 1
ATOM 1455 C CA . ASP A 1 189 ? 42.257 20.779 -35.755 1.00 57.38 189 ASP A CA 1
ATOM 1456 C C . ASP A 1 189 ? 41.376 22.024 -35.931 1.00 57.38 189 ASP A C 1
ATOM 1458 O O . ASP A 1 189 ? 41.389 22.677 -36.974 1.00 57.38 189 ASP A O 1
ATOM 1462 N N . ARG A 1 190 ? 40.541 22.339 -34.936 1.00 58.66 190 ARG A N 1
ATOM 1463 C CA . ARG A 1 190 ? 39.558 23.440 -35.018 1.00 58.66 190 ARG A CA 1
ATOM 1464 C C . ARG A 1 190 ? 40.213 24.829 -34.924 1.00 58.66 190 ARG A C 1
ATOM 1466 O O . ARG A 1 190 ? 39.522 25.805 -34.643 1.00 58.66 190 ARG A O 1
ATOM 1473 N N . ARG A 1 191 ? 41.538 24.929 -35.092 1.00 59.41 191 ARG A N 1
ATOM 1474 C CA . ARG A 1 191 ? 42.325 26.144 -34.824 1.00 59.41 191 ARG A CA 1
ATOM 1475 C C . ARG A 1 191 ? 42.351 27.171 -35.948 1.00 59.41 191 ARG A C 1
ATOM 1477 O O . ARG A 1 191 ? 42.808 28.278 -35.703 1.00 59.41 191 ARG A O 1
ATOM 1484 N N . THR A 1 192 ? 41.824 26.880 -37.128 1.00 61.38 192 THR A N 1
ATOM 1485 C CA . THR A 1 192 ? 41.694 27.883 -38.193 1.00 61.38 192 THR A CA 1
ATOM 1486 C C . THR A 1 192 ? 40.230 28.206 -38.435 1.00 61.38 192 THR A C 1
ATOM 1488 O O . THR A 1 192 ? 39.565 27.633 -39.293 1.00 61.38 192 THR A O 1
ATOM 1491 N N . ARG A 1 193 ? 39.720 29.151 -37.641 1.00 54.62 193 ARG A N 1
ATOM 1492 C CA . ARG A 1 193 ? 38.514 29.908 -37.970 1.00 54.62 193 ARG A CA 1
ATOM 1493 C C . ARG A 1 193 ? 38.975 31.234 -38.602 1.00 54.62 193 ARG A C 1
ATOM 1495 O O . ARG A 1 193 ? 39.474 32.060 -37.845 1.00 54.62 193 ARG A O 1
ATOM 1502 N N . PRO A 1 194 ? 38.891 31.428 -39.932 1.00 62.94 194 PRO A N 1
ATOM 1503 C CA . PRO A 1 194 ? 38.923 32.774 -40.516 1.00 62.94 194 PRO A CA 1
ATOM 1504 C C . PRO A 1 194 ? 37.594 33.479 -40.154 1.00 62.94 194 PRO A C 1
ATOM 1506 O O . PRO A 1 194 ? 36.598 32.794 -39.904 1.00 62.94 194 PRO A O 1
ATOM 1509 N N . GLU A 1 195 ? 37.495 34.797 -40.005 1.00 52.19 195 GLU A N 1
ATOM 1510 C CA . GLU A 1 195 ? 38.187 35.905 -40.686 1.00 52.19 195 GLU A CA 1
ATOM 1511 C C . GLU A 1 195 ? 38.948 36.855 -39.753 1.00 52.19 195 GLU A C 1
ATOM 1513 O O . GLU A 1 195 ? 38.486 37.069 -38.607 1.00 52.19 195 GLU A O 1
#